Protein AF-A0A9E5V2V0-F1 (afdb_monomer)

Structure (mmCIF, N/CA/C/O backbone):
data_AF-A0A9E5V2V0-F1
#
_entry.id   AF-A0A9E5V2V0-F1
#
loop_
_atom_site.group_PDB
_atom_site.id
_atom_site.type_symbol
_atom_site.label_atom_id
_atom_site.label_alt_id
_ato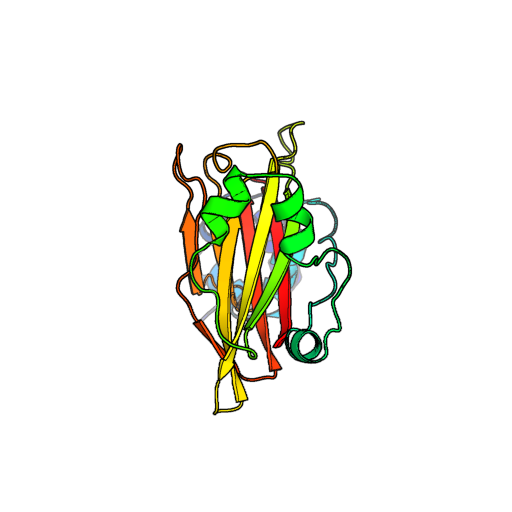m_site.label_comp_id
_atom_site.label_asym_id
_atom_site.label_entity_id
_atom_site.label_seq_id
_atom_site.pdbx_PDB_ins_code
_atom_site.Cartn_x
_atom_site.Cartn_y
_atom_site.Cartn_z
_atom_site.occupancy
_atom_site.B_iso_or_equiv
_atom_site.auth_seq_id
_atom_site.auth_comp_id
_atom_site.auth_asym_id
_atom_site.auth_atom_id
_atom_site.pdbx_PDB_model_num
ATOM 1 N N . MET A 1 1 ? -5.299 -10.949 -39.448 1.00 62.38 1 MET A N 1
ATOM 2 C CA . MET A 1 1 ? -4.416 -11.944 -38.808 1.00 62.38 1 MET A CA 1
ATOM 3 C C . MET A 1 1 ? -3.264 -11.196 -38.180 1.00 62.38 1 MET A C 1
ATOM 5 O O . MET A 1 1 ? -2.730 -10.310 -38.841 1.00 62.38 1 MET A O 1
ATOM 9 N N . LEU A 1 2 ? -2.953 -11.480 -36.917 1.00 73.00 2 LEU A N 1
ATOM 10 C CA . LEU A 1 2 ? -1.783 -10.901 -36.264 1.00 73.00 2 LEU A CA 1
ATOM 11 C C . LEU A 1 2 ? -0.513 -11.549 -36.839 1.00 73.00 2 LEU A C 1
ATOM 13 O O . LEU A 1 2 ? -0.547 -12.730 -37.202 1.00 73.00 2 LEU A O 1
ATOM 17 N N . PRO A 1 3 ? 0.578 -10.784 -37.006 1.00 79.38 3 PRO A N 1
ATOM 18 C CA . PRO A 1 3 ? 1.844 -11.345 -37.453 1.00 79.38 3 PRO A CA 1
ATOM 19 C C . PRO A 1 3 ? 2.355 -12.363 -36.424 1.00 79.38 3 PRO A C 1
ATOM 21 O O . PRO A 1 3 ? 2.183 -12.175 -35.225 1.00 79.38 3 PRO A O 1
ATOM 24 N N . GLN A 1 4 ? 2.989 -13.438 -36.895 1.00 83.00 4 GLN A N 1
ATOM 25 C CA . GLN A 1 4 ? 3.654 -14.445 -36.059 1.00 83.00 4 GLN A CA 1
ATOM 26 C C . GLN A 1 4 ? 5.167 -14.180 -36.099 1.00 83.00 4 GLN A C 1
ATOM 28 O O . GLN A 1 4 ? 5.841 -14.647 -37.022 1.00 83.00 4 GLN A O 1
ATOM 33 N N . PRO A 1 5 ? 5.712 -13.362 -35.182 1.00 82.12 5 PRO A N 1
ATOM 34 C CA . PRO A 1 5 ? 7.120 -12.994 -35.209 1.00 82.12 5 PRO A CA 1
ATOM 35 C C . PRO A 1 5 ? 8.006 -14.139 -34.705 1.00 82.12 5 PRO A C 1
ATOM 37 O O . PRO A 1 5 ? 7.657 -14.888 -33.793 1.00 82.12 5 PRO A O 1
ATOM 40 N N . SER A 1 6 ? 9.193 -14.247 -35.292 1.00 88.19 6 SER A N 1
ATOM 41 C CA . SER A 1 6 ? 10.276 -15.092 -34.784 1.00 88.19 6 SER A CA 1
ATOM 42 C C . SER A 1 6 ? 10.863 -14.520 -33.489 1.00 88.19 6 SER A C 1
ATOM 44 O O . SER A 1 6 ? 10.832 -13.310 -33.268 1.00 88.19 6 SER A O 1
ATOM 46 N N . MET A 1 7 ? 11.486 -15.364 -32.661 1.00 81.88 7 MET A N 1
ATOM 47 C CA . MET A 1 7 ? 12.150 -14.918 -31.424 1.00 81.88 7 MET A CA 1
ATOM 48 C C . MET A 1 7 ? 13.182 -13.801 -31.659 1.00 81.88 7 MET A C 1
ATOM 50 O O . MET A 1 7 ? 13.233 -12.851 -30.889 1.00 81.88 7 MET A O 1
ATOM 54 N N . ALA A 1 8 ? 13.921 -13.841 -32.772 1.00 85.12 8 ALA A N 1
ATOM 55 C CA . ALA A 1 8 ? 14.880 -12.796 -33.142 1.00 85.12 8 ALA A CA 1
ATOM 56 C C . ALA A 1 8 ? 14.222 -11.462 -33.562 1.00 85.12 8 ALA A C 1
ATOM 58 O O . ALA A 1 8 ? 14.866 -10.411 -33.572 1.00 85.12 8 ALA A O 1
ATOM 59 N N . GLN A 1 9 ? 12.953 -11.477 -33.983 1.00 83.81 9 GLN A N 1
ATOM 60 C CA . GLN A 1 9 ? 12.174 -10.249 -34.187 1.00 83.81 9 GLN A CA 1
ATOM 61 C C . GLN A 1 9 ? 11.683 -9.700 -32.852 1.00 83.81 9 GLN A C 1
ATOM 63 O O . GLN A 1 9 ? 11.796 -8.500 -32.625 1.00 83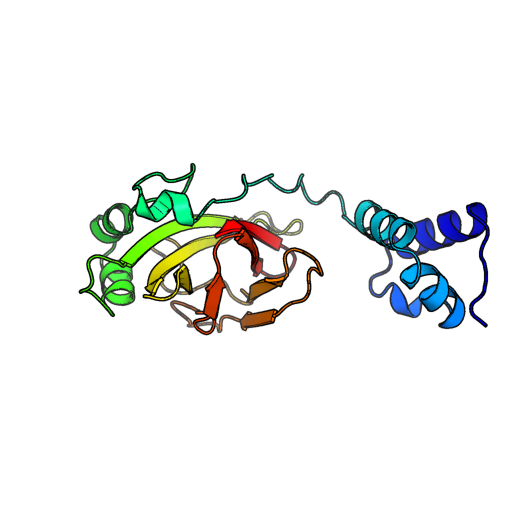.81 9 GLN A O 1
ATOM 68 N N . VAL A 1 10 ? 11.215 -10.576 -31.962 1.00 86.69 10 VAL A N 1
ATOM 69 C CA . VAL A 1 10 ? 10.758 -10.183 -30.626 1.00 86.69 10 VAL A CA 1
ATOM 70 C C . VAL A 1 10 ? 11.890 -9.568 -29.813 1.00 86.69 10 VAL A C 1
ATOM 72 O O . VAL A 1 10 ? 11.693 -8.506 -29.244 1.00 86.69 10 VAL A O 1
ATOM 75 N N . GLU A 1 11 ? 13.089 -10.150 -29.808 1.00 85.81 11 GLU A N 1
ATOM 76 C CA . GLU A 1 11 ? 14.239 -9.571 -29.093 1.00 85.81 11 GLU A CA 1
ATOM 77 C C . GLU A 1 11 ? 14.571 -8.154 -29.575 1.00 85.81 11 GLU A C 1
ATOM 79 O O . GLU A 1 11 ? 14.725 -7.253 -28.758 1.00 85.81 11 GLU A O 1
ATOM 84 N N . ARG A 1 12 ? 14.544 -7.917 -30.893 1.00 87.50 12 ARG A N 1
ATOM 85 C CA . ARG A 1 12 ? 14.734 -6.570 -31.457 1.00 87.50 12 ARG A CA 1
ATOM 86 C C . ARG A 1 12 ? 13.634 -5.591 -31.055 1.00 87.50 12 ARG A C 1
ATOM 88 O O . ARG A 1 12 ? 13.907 -4.405 -30.884 1.00 87.50 12 ARG A O 1
ATOM 95 N N . TRP A 1 13 ? 12.392 -6.059 -30.943 1.00 89.75 13 TRP A N 1
ATOM 96 C CA . TRP A 1 13 ? 11.302 -5.240 -30.422 1.00 89.75 13 TRP A CA 1
ATOM 97 C C . TRP A 1 13 ? 11.525 -4.908 -28.949 1.00 89.75 13 TRP A C 1
ATOM 99 O O . TRP A 1 13 ? 11.417 -3.745 -28.582 1.00 89.75 13 TRP A O 1
ATOM 109 N N . LEU A 1 14 ? 11.881 -5.895 -28.126 1.00 86.88 14 LEU A N 1
ATOM 110 C CA . LEU A 1 14 ? 12.139 -5.710 -26.700 1.00 86.88 14 LEU A CA 1
ATOM 111 C C . LEU A 1 14 ? 13.277 -4.711 -26.449 1.00 86.88 14 LEU A C 1
ATOM 113 O O . LEU A 1 14 ? 13.072 -3.786 -25.672 1.00 86.88 14 LEU A O 1
ATOM 117 N N . ASP A 1 15 ? 14.408 -4.831 -27.155 1.00 84.44 15 ASP A N 1
ATOM 118 C CA . ASP A 1 15 ? 15.545 -3.895 -27.050 1.00 84.44 15 ASP A CA 1
ATOM 119 C C . ASP A 1 15 ? 15.122 -2.453 -27.367 1.00 84.44 15 ASP A C 1
ATOM 121 O O . ASP A 1 15 ? 15.455 -1.503 -26.660 1.00 84.44 15 ASP A O 1
ATOM 125 N N . ARG A 1 16 ? 14.349 -2.271 -28.445 1.00 83.56 16 ARG A N 1
ATOM 126 C CA . ARG A 1 16 ? 13.877 -0.947 -28.865 1.00 83.56 16 ARG A CA 1
ATOM 127 C C . ARG A 1 16 ? 12.881 -0.354 -27.873 1.00 83.56 16 ARG A C 1
ATOM 129 O O . ARG A 1 16 ? 12.866 0.853 -27.643 1.00 83.56 16 ARG A O 1
ATOM 136 N N . LEU A 1 17 ? 12.022 -1.201 -27.322 1.00 85.19 17 LEU A N 1
ATOM 137 C CA . LEU A 1 17 ? 11.015 -0.799 -26.360 1.00 85.19 17 LEU A CA 1
ATOM 138 C C . LEU A 1 17 ? 11.596 -0.601 -24.964 1.00 85.19 17 LEU A C 1
ATOM 140 O O . LEU A 1 17 ? 10.903 -0.023 -24.146 1.00 85.19 17 LEU A O 1
ATOM 144 N N . GLU A 1 18 ? 12.813 -1.030 -24.659 1.00 78.94 18 GLU A N 1
ATOM 145 C CA . GLU A 1 18 ? 13.374 -0.978 -23.306 1.00 78.94 18 GLU A CA 1
ATOM 146 C C . GLU A 1 18 ? 13.427 0.447 -22.725 1.00 78.94 18 GLU A C 1
ATOM 148 O O . GLU A 1 18 ? 13.025 0.693 -21.592 1.00 78.94 18 GLU A O 1
ATOM 153 N N . THR A 1 19 ? 13.834 1.422 -23.537 1.00 72.75 19 THR A N 1
ATOM 154 C CA . THR A 1 19 ? 14.095 2.805 -23.092 1.00 72.75 19 THR A CA 1
ATOM 155 C C . THR A 1 19 ? 13.054 3.818 -23.575 1.00 72.75 19 THR A C 1
ATOM 157 O O . THR A 1 19 ? 13.119 5.001 -23.244 1.00 72.75 19 THR A O 1
ATOM 160 N N . ALA A 1 20 ? 12.068 3.377 -24.359 1.00 74.38 20 ALA A N 1
ATOM 161 C CA . ALA A 1 20 ? 11.104 4.273 -24.987 1.00 74.38 20 ALA A CA 1
ATOM 162 C C . ALA A 1 20 ? 10.104 4.854 -23.965 1.00 74.38 20 ALA A C 1
ATOM 164 O O . ALA A 1 20 ? 9.471 4.083 -23.248 1.00 74.38 20 ALA A O 1
ATOM 165 N N . PRO A 1 21 ? 9.841 6.169 -23.914 1.00 62.12 21 PRO A N 1
ATOM 166 C CA . PRO A 1 21 ? 8.880 6.741 -22.962 1.00 62.12 21 PRO A CA 1
ATOM 167 C C . PRO A 1 21 ? 7.435 6.271 -23.208 1.00 62.12 21 PRO A C 1
ATOM 169 O O . PRO A 1 21 ? 6.664 6.123 -22.265 1.00 62.12 21 PRO A O 1
ATOM 172 N N . LEU A 1 22 ? 7.070 5.979 -24.464 1.00 76.19 22 LEU A N 1
ATOM 173 C CA . LEU A 1 22 ? 5.747 5.479 -24.854 1.00 76.19 22 LEU A CA 1
ATOM 174 C C . LEU A 1 22 ? 5.881 4.231 -25.748 1.00 76.19 22 LEU A C 1
ATOM 176 O O . LEU A 1 22 ? 5.782 4.341 -26.972 1.00 76.19 22 LEU A O 1
ATOM 180 N N . PRO A 1 23 ? 6.073 3.027 -25.170 1.00 78.50 23 PRO A N 1
ATOM 181 C CA . PRO A 1 23 ? 6.378 1.810 -25.932 1.00 78.50 23 PRO A CA 1
ATOM 182 C C . PRO A 1 23 ? 5.323 1.456 -26.985 1.00 78.50 23 PRO A C 1
ATOM 184 O O . PRO A 1 23 ? 5.648 0.974 -28.067 1.00 78.50 23 PRO A O 1
ATOM 187 N N . ARG A 1 24 ? 4.051 1.772 -26.720 1.00 79.06 24 ARG A N 1
ATOM 188 C CA . ARG A 1 24 ? 2.963 1.533 -27.673 1.00 79.06 24 ARG A CA 1
ATOM 189 C C . ARG A 1 24 ? 3.182 2.227 -29.022 1.00 79.06 24 ARG A C 1
ATOM 191 O O . ARG A 1 24 ? 2.702 1.708 -30.028 1.00 79.06 24 ARG A O 1
ATOM 198 N N . LEU A 1 25 ? 3.841 3.385 -29.056 1.00 82.81 25 LEU A N 1
ATOM 199 C CA . LEU A 1 25 ? 4.015 4.185 -30.274 1.00 82.81 25 LEU A CA 1
ATOM 200 C C . LEU A 1 25 ? 5.262 3.801 -31.081 1.00 82.81 25 LEU A C 1
ATOM 202 O O . LEU A 1 25 ? 5.374 4.192 -32.240 1.00 82.81 25 LEU A O 1
ATOM 206 N N . GLU A 1 26 ? 6.159 3.000 -30.507 1.00 84.88 26 GLU A N 1
ATOM 207 C CA . GLU A 1 26 ? 7.396 2.564 -31.167 1.00 84.88 26 GLU A CA 1
ATOM 208 C C . GLU A 1 26 ? 7.194 1.423 -32.164 1.00 84.88 26 GLU A C 1
ATOM 210 O O . GLU A 1 26 ? 8.043 1.202 -33.032 1.00 84.88 26 GLU A O 1
ATOM 215 N N . LEU A 1 27 ? 6.073 0.704 -32.054 1.00 87.38 27 LEU A N 1
ATOM 216 C CA . LEU A 1 27 ? 5.735 -0.405 -32.936 1.00 87.38 27 LEU A CA 1
ATOM 217 C C . LEU A 1 27 ? 4.436 -0.147 -33.712 1.00 87.38 27 LEU A C 1
ATOM 219 O O . LEU A 1 27 ? 3.455 0.370 -33.156 1.00 87.38 27 LEU A O 1
ATOM 223 N N . PRO A 1 28 ? 4.373 -0.582 -34.986 1.00 90.19 28 PRO A N 1
ATOM 224 C CA . PRO A 1 28 ? 3.118 -0.708 -35.712 1.00 90.19 28 PRO A CA 1
ATOM 225 C C . PRO A 1 28 ? 2.086 -1.497 -34.902 1.00 90.19 28 PRO A C 1
ATOM 227 O O . PRO A 1 28 ? 2.411 -2.464 -34.215 1.00 90.19 28 PRO A O 1
ATOM 230 N N . PHE A 1 29 ? 0.811 -1.121 -35.014 1.00 83.50 29 PHE A N 1
ATOM 231 C CA . PHE A 1 29 ? -0.259 -1.708 -34.200 1.00 83.50 29 PHE A CA 1
ATOM 232 C C . PHE A 1 29 ? -0.332 -3.240 -34.270 1.00 83.50 29 PHE A C 1
ATOM 234 O O . PHE A 1 29 ? -0.557 -3.878 -33.247 1.00 83.50 29 PHE A O 1
ATOM 241 N N . GLY A 1 30 ? -0.112 -3.833 -35.447 1.00 87.12 30 GLY A N 1
ATOM 242 C CA . GLY A 1 30 ? -0.125 -5.289 -35.600 1.00 87.12 30 GLY A CA 1
ATOM 243 C C . GLY A 1 30 ? 1.014 -5.989 -34.855 1.00 87.12 30 GLY A C 1
ATOM 244 O O . GLY A 1 30 ? 0.807 -7.061 -34.297 1.00 87.12 30 GLY A O 1
ATOM 245 N N . GLU A 1 31 ? 2.192 -5.369 -34.801 1.00 87.38 31 GLU A N 1
ATOM 246 C CA . GLU A 1 31 ? 3.363 -5.895 -34.088 1.00 87.38 31 GLU A CA 1
ATOM 247 C C . GLU A 1 31 ? 3.190 -5.747 -32.577 1.00 87.38 31 GLU A C 1
ATOM 249 O O . GLU A 1 31 ? 3.431 -6.692 -31.830 1.00 87.38 31 GLU A O 1
ATOM 254 N N . TRP A 1 32 ? 2.659 -4.603 -32.135 1.00 85.56 32 TRP A N 1
ATOM 255 C CA . TRP A 1 32 ? 2.276 -4.403 -30.739 1.00 85.56 32 TRP A CA 1
ATOM 256 C C . TRP A 1 32 ? 1.216 -5.414 -30.283 1.00 85.56 32 TRP A C 1
ATOM 258 O O . TRP A 1 32 ? 1.326 -5.987 -29.204 1.00 85.56 32 TRP A O 1
ATOM 268 N N . GLY A 1 33 ? 0.202 -5.664 -31.116 1.00 84.81 33 GLY A N 1
ATOM 269 C CA . GLY A 1 33 ? -0.833 -6.659 -30.842 1.00 84.81 33 GLY A CA 1
ATOM 270 C C . GLY A 1 33 ? -0.260 -8.068 -30.688 1.00 84.81 33 GLY A C 1
ATOM 271 O O . GLY A 1 33 ? -0.573 -8.738 -29.711 1.00 84.81 33 GLY A O 1
ATOM 272 N N . ALA A 1 34 ? 0.633 -8.478 -31.593 1.00 87.25 34 ALA A N 1
ATOM 273 C CA . ALA A 1 34 ? 1.301 -9.779 -31.523 1.00 87.25 34 ALA A CA 1
ATOM 274 C C . ALA A 1 34 ? 2.216 -9.918 -30.294 1.00 87.25 34 ALA A C 1
ATOM 276 O O . ALA A 1 34 ? 2.315 -11.000 -29.719 1.00 87.25 34 ALA A O 1
ATOM 277 N N . LEU A 1 35 ? 2.867 -8.828 -29.874 1.00 85.44 35 LEU A N 1
ATOM 278 C CA . LEU A 1 35 ? 3.677 -8.801 -28.656 1.00 85.44 35 LEU A CA 1
ATOM 279 C C . LEU A 1 35 ? 2.810 -8.960 -27.396 1.00 85.44 35 LEU A C 1
ATOM 281 O O . LEU A 1 35 ? 3.156 -9.734 -26.509 1.00 85.44 35 LEU A O 1
ATOM 285 N N . MET A 1 36 ? 1.676 -8.254 -27.328 1.00 82.88 36 MET A N 1
ATOM 286 C CA . MET A 1 36 ? 0.788 -8.258 -26.158 1.00 82.88 36 MET A CA 1
ATOM 287 C C . MET A 1 36 ? -0.043 -9.535 -26.024 1.00 82.88 36 MET A C 1
ATOM 289 O O . MET A 1 36 ? -0.395 -9.907 -24.906 1.00 82.88 36 MET A O 1
ATOM 293 N N . GLU A 1 37 ? -0.350 -10.213 -27.128 1.00 83.06 37 GLU A N 1
ATOM 294 C CA . GLU A 1 37 ? -1.118 -11.466 -27.145 1.00 83.06 37 GLU A CA 1
ATOM 295 C C . GLU A 1 37 ? -0.397 -12.609 -26.409 1.00 83.06 37 GLU A C 1
ATOM 297 O O . GLU A 1 37 ? -1.039 -13.519 -25.886 1.00 83.06 37 GLU A O 1
ATOM 302 N N . ARG A 1 38 ? 0.936 -12.538 -26.309 1.00 80.81 38 ARG A N 1
ATOM 303 C CA . ARG A 1 38 ? 1.773 -13.544 -25.656 1.00 80.81 38 ARG A CA 1
ATOM 304 C C . ARG A 1 38 ? 2.283 -13.085 -24.296 1.00 80.81 38 ARG A C 1
ATOM 306 O O . ARG A 1 38 ? 3.067 -12.146 -24.186 1.00 80.81 38 ARG A O 1
ATOM 313 N N . GLU A 1 39 ? 1.858 -13.800 -23.258 1.00 72.38 39 GLU A N 1
ATOM 314 C CA . GLU A 1 39 ? 2.206 -13.499 -21.865 1.00 72.38 39 GLU A CA 1
ATOM 315 C C . GLU A 1 39 ? 3.721 -13.531 -21.625 1.00 72.38 39 GLU A C 1
ATOM 317 O O . GLU A 1 39 ? 4.272 -12.641 -20.987 1.00 72.38 39 GLU A O 1
ATOM 322 N N . ASP A 1 40 ? 4.430 -14.492 -22.218 1.00 79.69 40 ASP A N 1
ATOM 323 C CA . ASP A 1 40 ? 5.875 -14.647 -22.051 1.00 79.69 40 ASP A CA 1
ATOM 324 C C . ASP A 1 40 ? 6.683 -13.471 -22.619 1.00 79.69 40 ASP A C 1
ATOM 326 O O . ASP A 1 40 ? 7.735 -13.113 -22.089 1.00 79.69 40 ASP A O 1
ATOM 330 N N . TRP A 1 41 ? 6.197 -12.844 -23.688 1.00 85.25 41 TRP A N 1
ATOM 331 C CA . TRP A 1 41 ? 6.845 -11.678 -24.288 1.00 85.25 41 TRP A CA 1
ATOM 332 C C . TRP A 1 41 ? 6.522 -10.393 -23.543 1.00 85.25 41 TRP A C 1
ATOM 334 O O . TRP A 1 41 ? 7.395 -9.537 -23.394 1.00 85.25 41 TRP A O 1
ATOM 344 N N . ARG A 1 42 ? 5.295 -10.286 -23.031 1.00 84.25 42 ARG A N 1
ATOM 345 C CA . ARG A 1 42 ? 4.887 -9.180 -22.169 1.00 84.25 42 ARG A CA 1
ATOM 346 C C . ARG A 1 42 ? 5.722 -9.146 -20.892 1.00 84.25 42 ARG A C 1
ATOM 348 O O . ARG A 1 42 ? 6.276 -8.097 -20.584 1.00 84.25 42 ARG A O 1
ATOM 355 N N . GLN A 1 43 ? 5.890 -10.291 -20.227 1.00 73.12 43 GLN A N 1
ATOM 356 C CA . GLN A 1 43 ? 6.719 -10.408 -19.022 1.00 73.12 43 GLN A CA 1
ATOM 357 C C . GLN A 1 43 ? 8.178 -10.030 -19.297 1.00 73.12 43 GLN A C 1
ATOM 359 O O . GLN A 1 43 ? 8.736 -9.197 -18.597 1.00 73.12 43 GLN A O 1
ATOM 364 N N . ARG A 1 44 ? 8.770 -10.503 -20.402 1.00 81.31 44 ARG A N 1
ATOM 365 C CA . ARG A 1 44 ? 10.137 -10.099 -20.782 1.00 81.31 44 ARG A CA 1
ATOM 366 C C . ARG A 1 44 ? 10.288 -8.601 -21.039 1.00 81.31 44 ARG A C 1
ATOM 368 O O . ARG A 1 44 ? 11.353 -8.050 -20.773 1.00 81.31 44 ARG A O 1
ATOM 375 N N . LEU A 1 45 ? 9.271 -7.950 -21.608 1.00 82.06 45 LEU A N 1
ATOM 376 C CA . LEU A 1 45 ? 9.288 -6.501 -21.789 1.00 82.06 45 LEU A CA 1
ATOM 377 C C . LEU A 1 45 ? 9.213 -5.779 -20.445 1.00 82.06 45 LEU A C 1
ATOM 379 O O . LEU A 1 45 ? 9.933 -4.805 -20.260 1.00 82.06 45 LEU A O 1
ATOM 383 N N . ILE A 1 46 ? 8.362 -6.257 -19.535 1.00 76.12 46 ILE A N 1
ATOM 384 C CA . ILE A 1 46 ? 8.238 -5.738 -18.170 1.00 76.12 46 ILE A CA 1
ATOM 385 C C . ILE A 1 46 ? 9.581 -5.865 -17.441 1.00 76.12 46 ILE A C 1
ATOM 387 O O . ILE A 1 46 ? 10.088 -4.858 -16.958 1.00 76.12 46 ILE A O 1
ATOM 391 N N . ASP A 1 47 ? 10.206 -7.044 -17.468 1.00 75.94 47 ASP A N 1
ATOM 392 C CA . ASP A 1 47 ? 11.500 -7.311 -16.824 1.00 75.94 47 ASP A CA 1
ATOM 393 C C . ASP A 1 47 ? 12.621 -6.401 -17.345 1.00 75.94 47 ASP A C 1
ATOM 395 O O . ASP A 1 47 ? 13.443 -5.916 -16.576 1.00 75.94 47 ASP A O 1
ATOM 399 N N . ARG A 1 48 ? 12.663 -6.159 -18.661 1.00 79.19 48 ARG A N 1
ATOM 400 C CA . ARG A 1 48 ? 13.688 -5.316 -19.305 1.00 79.19 48 ARG A CA 1
ATOM 401 C C . ARG A 1 48 ? 13.456 -3.828 -19.092 1.00 79.19 48 ARG A C 1
ATOM 403 O O . ARG A 1 48 ? 14.401 -3.067 -18.937 1.00 79.19 48 ARG A O 1
ATOM 410 N N . ARG A 1 49 ? 12.192 -3.406 -19.137 1.00 73.81 49 ARG A N 1
ATOM 411 C CA . ARG A 1 49 ? 11.797 -2.009 -18.928 1.00 73.81 49 ARG A CA 1
ATOM 412 C C . ARG A 1 49 ? 11.761 -1.619 -17.470 1.00 73.81 49 ARG A C 1
ATOM 414 O O . ARG A 1 49 ? 11.674 -0.424 -17.194 1.00 73.81 49 ARG A O 1
ATOM 421 N N . HIS A 1 50 ? 11.794 -2.586 -16.559 1.00 62.62 50 HIS A N 1
ATOM 422 C CA . HIS A 1 50 ? 12.160 -2.305 -15.193 1.00 62.62 50 HIS A CA 1
ATOM 423 C C . HIS A 1 50 ? 13.539 -1.645 -15.274 1.00 62.62 50 HIS A C 1
ATOM 425 O O . HIS A 1 50 ? 14.506 -2.299 -15.669 1.00 62.62 50 HIS A O 1
ATOM 43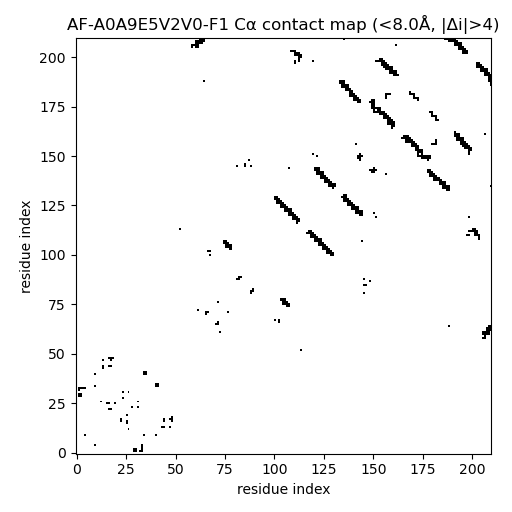1 N N . PRO A 1 51 ? 13.665 -0.342 -14.974 1.00 47.41 51 PRO A N 1
ATOM 432 C CA . PRO A 1 51 ? 14.982 0.250 -14.884 1.00 47.41 51 PRO A CA 1
ATOM 433 C C . PRO A 1 51 ? 15.746 -0.556 -13.826 1.00 47.41 51 PRO A C 1
ATOM 435 O O . PRO A 1 51 ? 15.157 -1.293 -13.027 1.00 47.41 51 PRO A O 1
ATOM 438 N N . MET A 1 52 ? 17.036 -0.305 -13.679 1.00 38.91 52 MET A N 1
ATOM 439 C CA . MET A 1 52 ? 17.671 -0.430 -12.366 1.00 38.91 52 MET A CA 1
ATOM 440 C C . MET A 1 52 ? 17.015 0.521 -11.328 1.00 38.91 52 MET A C 1
ATOM 442 O O . MET A 1 52 ? 17.703 1.218 -10.593 1.00 38.91 52 MET A O 1
ATOM 446 N N . ALA A 1 53 ? 15.683 0.592 -11.253 1.00 38.62 53 ALA A N 1
ATOM 447 C CA . ALA A 1 53 ? 14.990 0.699 -9.999 1.00 38.62 53 ALA A CA 1
ATOM 448 C C . ALA A 1 53 ? 15.532 -0.472 -9.186 1.00 38.62 53 ALA A C 1
ATOM 450 O O . ALA A 1 53 ? 15.366 -1.632 -9.568 1.00 38.62 53 ALA A O 1
ATOM 451 N N . SER A 1 54 ? 16.311 -0.117 -8.162 1.00 36.44 54 SER A N 1
ATOM 452 C CA . SER A 1 54 ? 16.413 -0.837 -6.897 1.00 36.44 54 SER A CA 1
ATOM 453 C C . SER A 1 54 ? 15.485 -2.036 -6.874 1.00 36.44 54 SER A C 1
ATOM 455 O O . SER A 1 54 ? 14.286 -1.831 -7.094 1.00 36.44 54 SER A O 1
ATOM 457 N N . GLU A 1 55 ? 16.052 -3.227 -6.627 1.00 29.53 55 GLU A N 1
ATOM 458 C CA . GLU A 1 55 ? 15.324 -4.446 -6.264 1.00 29.53 55 GLU A CA 1
ATOM 459 C C . GLU A 1 55 ? 13.935 -4.063 -5.761 1.00 29.53 55 GLU A C 1
ATOM 461 O O . GLU A 1 55 ? 13.883 -3.190 -4.879 1.00 29.53 55 GLU A O 1
ATOM 466 N N . PRO A 1 56 ? 12.823 -4.642 -6.268 1.00 38.81 56 PRO A N 1
ATOM 467 C CA . PRO A 1 56 ? 11.600 -4.532 -5.501 1.00 38.81 56 PRO A CA 1
ATOM 468 C C . PRO A 1 56 ? 12.041 -4.962 -4.115 1.00 38.81 56 PRO A C 1
ATOM 470 O O . PRO A 1 56 ? 12.531 -6.082 -3.951 1.00 38.81 56 PRO A O 1
ATOM 473 N N . ILE A 1 57 ? 12.029 -4.031 -3.157 1.00 38.31 57 ILE A N 1
ATOM 474 C CA . ILE A 1 57 ? 12.192 -4.390 -1.767 1.00 38.31 57 ILE A CA 1
ATOM 475 C C . ILE A 1 57 ? 11.075 -5.401 -1.657 1.00 38.31 57 ILE A C 1
ATOM 477 O O . ILE A 1 57 ? 9.909 -5.030 -1.817 1.00 38.31 57 ILE A O 1
ATOM 481 N N . SER A 1 58 ? 11.446 -6.683 -1.623 1.00 39.94 58 SER A N 1
ATOM 482 C CA . SER A 1 58 ? 10.511 -7.789 -1.608 1.00 39.94 58 SER A CA 1
ATOM 483 C C . SER A 1 58 ? 9.949 -7.713 -0.210 1.00 39.94 58 SER A C 1
ATOM 485 O O . SER A 1 58 ? 10.405 -8.373 0.720 1.00 39.94 58 SER A O 1
ATOM 487 N N . ASN A 1 59 ? 9.070 -6.732 -0.031 1.00 53.53 59 ASN A N 1
ATOM 488 C CA . ASN A 1 59 ? 8.308 -6.531 1.157 1.00 53.53 59 ASN A CA 1
ATOM 489 C C . ASN A 1 59 ? 7.506 -7.821 1.221 1.00 53.53 59 ASN A C 1
ATOM 491 O O . ASN A 1 59 ? 6.761 -8.112 0.275 1.00 53.53 59 ASN A O 1
ATOM 495 N N . PRO A 1 60 ? 7.743 -8.651 2.247 1.00 69.31 60 PRO A N 1
ATOM 496 C CA . PRO A 1 60 ? 7.061 -9.923 2.352 1.00 69.31 60 PRO A CA 1
ATOM 497 C C . PRO A 1 60 ? 5.562 -9.663 2.230 1.00 69.31 60 PRO A C 1
ATOM 499 O O . PRO A 1 60 ? 5.048 -8.689 2.790 1.00 69.31 60 PRO A O 1
ATOM 502 N N . VAL A 1 61 ? 4.877 -10.505 1.453 1.00 80.25 61 VAL A N 1
ATOM 503 C CA . VAL A 1 61 ? 3.425 -10.409 1.297 1.00 80.25 61 VAL A CA 1
ATOM 504 C C . VAL A 1 61 ? 2.809 -10.418 2.693 1.00 80.25 61 VAL A C 1
ATOM 506 O O . VAL A 1 61 ? 2.994 -11.364 3.457 1.00 80.25 61 VAL A O 1
ATOM 509 N N . THR A 1 62 ? 2.118 -9.336 3.038 1.00 84.12 62 THR A N 1
ATOM 510 C CA . THR A 1 62 ? 1.497 -9.167 4.352 1.00 84.12 62 THR A CA 1
ATOM 511 C C . THR A 1 62 ? 0.192 -9.962 4.374 1.00 84.12 62 THR A C 1
ATOM 513 O O . THR A 1 62 ? -0.663 -9.767 3.507 1.00 84.12 62 THR A O 1
ATOM 516 N N . THR A 1 63 ? 0.035 -10.857 5.348 1.00 88.19 63 THR A N 1
ATOM 517 C CA . THR A 1 63 ? -1.128 -11.744 5.484 1.00 88.19 63 THR A CA 1
ATOM 518 C C . THR A 1 63 ? -2.111 -11.167 6.497 1.00 88.19 63 THR A C 1
ATOM 520 O O . THR A 1 63 ? -1.944 -11.280 7.710 1.00 88.19 63 THR A O 1
ATOM 523 N N . LEU A 1 64 ? -3.176 -10.545 6.001 1.00 87.25 64 LEU A N 1
ATOM 524 C CA . LEU A 1 64 ? -4.103 -9.765 6.819 1.00 87.25 64 LEU A CA 1
ATOM 525 C C . LEU A 1 64 ? -4.989 -10.633 7.724 1.00 87.25 64 LEU A C 1
ATOM 527 O O . LEU A 1 64 ? -5.392 -10.182 8.795 1.00 87.25 64 LEU A O 1
ATOM 531 N N . SER A 1 65 ? -5.251 -11.892 7.376 1.00 83.88 65 SER A N 1
ATOM 532 C CA . SER A 1 65 ? -5.917 -12.844 8.279 1.00 83.88 65 SER A CA 1
ATOM 533 C C . SER A 1 65 ? -5.120 -13.129 9.556 1.00 83.88 65 SER A C 1
ATOM 535 O O . SER A 1 65 ? -5.724 -13.352 10.609 1.00 83.88 65 SER A O 1
ATOM 537 N N . LEU A 1 66 ? -3.782 -13.064 9.517 1.00 84.94 66 LEU A N 1
ATOM 538 C CA . LEU A 1 66 ? -2.941 -13.224 10.712 1.00 84.94 66 LEU A CA 1
ATOM 539 C C . LEU A 1 66 ? -3.088 -12.048 11.682 1.00 84.94 66 LEU A C 1
ATOM 541 O O . LEU A 1 66 ? -2.950 -12.223 12.896 1.00 84.94 66 LEU A O 1
ATOM 545 N N . TRP A 1 67 ? -3.465 -10.870 11.182 1.00 88.00 67 TRP A N 1
ATOM 546 C CA . TRP A 1 67 ? -3.652 -9.684 12.012 1.00 88.00 67 TRP A CA 1
ATOM 547 C C . TRP A 1 67 ? -4.808 -9.839 13.003 1.00 88.00 67 TRP A C 1
ATOM 549 O O . TRP A 1 67 ? -4.728 -9.304 14.109 1.00 88.00 67 TRP A O 1
ATOM 559 N N . LEU A 1 68 ? -5.846 -10.619 12.663 1.00 77.12 68 LEU A N 1
ATOM 560 C CA . LEU A 1 68 ? -6.917 -10.981 13.605 1.00 77.12 68 LEU A CA 1
ATOM 561 C C . LEU A 1 68 ? -6.413 -11.839 14.771 1.00 77.12 68 LEU A C 1
ATOM 563 O O . LEU A 1 68 ? -7.006 -11.843 15.846 1.00 77.12 68 LEU A O 1
ATOM 567 N N . GLN A 1 69 ? -5.310 -12.558 14.571 1.00 80.06 69 GLN A N 1
ATOM 568 C CA . GLN A 1 69 ? -4.682 -13.414 15.577 1.00 80.06 69 GLN A CA 1
ATOM 569 C C . GLN A 1 69 ? -3.577 -12.675 16.345 1.00 80.06 69 GLN A C 1
ATOM 571 O O . GLN A 1 69 ? -2.771 -13.303 17.026 1.00 80.06 69 GLN A O 1
ATOM 576 N N . ASN A 1 70 ? -3.525 -11.343 16.232 1.00 81.12 70 ASN A N 1
ATOM 577 C CA . ASN A 1 70 ? -2.475 -10.497 16.794 1.00 81.12 70 ASN A CA 1
ATOM 578 C C . ASN A 1 70 ? -1.052 -10.844 16.320 1.00 81.12 70 ASN A C 1
ATOM 580 O O . ASN A 1 70 ? -0.079 -10.573 17.025 1.00 81.12 70 ASN A O 1
ATOM 584 N N . GLN A 1 71 ? -0.926 -11.414 15.122 1.00 80.62 71 GLN A N 1
ATOM 585 C CA . GLN A 1 71 ? 0.353 -11.681 14.472 1.00 80.62 71 GLN A CA 1
ATOM 586 C C . GLN A 1 71 ? 0.569 -10.645 13.366 1.00 80.62 71 GLN A C 1
ATOM 588 O O . GLN A 1 71 ? -0.284 -10.486 12.496 1.00 80.62 71 GLN A O 1
ATOM 593 N N . PHE A 1 72 ? 1.687 -9.919 13.426 1.00 83.94 72 PHE A N 1
ATOM 594 C CA . PHE A 1 72 ? 1.979 -8.795 12.533 1.00 83.94 72 PHE A CA 1
ATOM 595 C C . PHE A 1 72 ? 3.380 -8.925 11.946 1.00 83.94 72 PHE A C 1
ATOM 597 O O . PHE A 1 72 ? 4.326 -9.294 12.645 1.00 83.94 72 PHE A O 1
ATOM 604 N N . GLU A 1 73 ? 3.512 -8.596 10.670 1.00 85.06 73 GLU A N 1
ATOM 605 C CA . GLU A 1 73 ? 4.771 -8.605 9.941 1.00 85.06 73 GLU A CA 1
ATOM 606 C C . GLU A 1 73 ? 5.654 -7.405 10.311 1.00 85.06 73 GLU A C 1
ATOM 608 O O . GLU A 1 73 ? 5.193 -6.360 10.782 1.00 85.06 73 GLU A O 1
ATOM 613 N N . THR A 1 74 ? 6.955 -7.543 10.055 1.00 78.50 74 THR A N 1
ATOM 614 C CA . THR A 1 74 ? 7.955 -6.508 10.328 1.00 78.50 74 THR A CA 1
ATOM 615 C C . THR A 1 74 ? 7.591 -5.173 9.671 1.00 78.50 74 THR A C 1
ATOM 617 O O . THR A 1 74 ? 7.270 -5.104 8.486 1.00 78.50 74 THR A O 1
ATOM 620 N N . GLY A 1 75 ? 7.687 -4.091 10.445 1.00 83.44 75 GLY A N 1
ATOM 621 C CA . GLY A 1 75 ? 7.405 -2.726 9.991 1.00 83.44 75 GLY A CA 1
ATOM 622 C C . GLY A 1 75 ? 5.975 -2.255 10.265 1.00 83.44 75 GLY A C 1
ATOM 623 O O . GLY A 1 75 ? 5.757 -1.046 10.325 1.00 83.44 75 GLY A O 1
ATOM 624 N N . TRP A 1 76 ? 5.029 -3.167 10.513 1.00 89.62 76 TRP A N 1
ATOM 625 C CA . TRP A 1 76 ? 3.683 -2.813 10.964 1.00 89.62 76 TRP A CA 1
ATOM 626 C C . TRP A 1 76 ? 3.650 -2.604 12.473 1.00 89.62 76 TRP A C 1
ATOM 628 O O . TRP A 1 76 ? 4.064 -3.459 13.254 1.00 89.62 76 TRP A O 1
ATOM 638 N N . GLN A 1 77 ? 3.127 -1.458 12.894 1.00 86.75 77 GLN A N 1
ATOM 639 C CA . GLN A 1 77 ? 3.037 -1.075 14.297 1.00 86.75 77 GLN A CA 1
ATOM 640 C C . GLN A 1 77 ? 1.597 -0.746 14.684 1.00 86.75 77 GLN A C 1
ATOM 642 O O . GLN A 1 77 ? 0.746 -0.436 13.844 1.00 86.75 77 GLN A O 1
ATOM 647 N N . ALA A 1 78 ? 1.320 -0.834 15.983 1.00 84.88 78 ALA A N 1
ATOM 648 C CA . ALA A 1 78 ? 0.076 -0.352 16.559 1.00 84.88 78 ALA A CA 1
ATOM 649 C C . ALA A 1 78 ? 0.037 1.181 16.470 1.00 84.88 78 ALA A C 1
ATOM 651 O O . ALA A 1 78 ? 1.052 1.844 16.651 1.00 84.88 78 ALA A O 1
ATOM 652 N N . ILE A 1 79 ? -1.122 1.764 16.181 1.00 78.56 79 ILE A N 1
ATOM 653 C CA . ILE A 1 79 ? -1.234 3.214 15.953 1.00 78.56 79 ILE A CA 1
ATOM 654 C C . ILE A 1 79 ? -0.899 4.003 17.224 1.00 78.56 79 ILE A C 1
ATOM 656 O O . ILE A 1 79 ? -0.369 5.114 17.173 1.00 78.56 79 ILE A O 1
ATOM 660 N N . GLU A 1 80 ? -1.175 3.401 18.372 1.00 75.38 80 GLU A N 1
ATOM 661 C CA . GLU A 1 80 ? -0.911 3.923 19.703 1.00 75.38 80 GLU A CA 1
ATOM 662 C C . GLU A 1 80 ? 0.579 4.246 19.912 1.00 75.38 80 GLU A C 1
ATOM 664 O O . GLU A 1 80 ? 0.891 5.189 20.646 1.00 75.38 80 GLU A O 1
ATOM 669 N N . SER A 1 81 ? 1.494 3.537 19.229 1.00 74.25 81 SER A N 1
ATOM 670 C CA . SER A 1 81 ? 2.932 3.833 19.294 1.00 74.25 81 SER A CA 1
ATOM 671 C C . SER A 1 81 ? 3.279 5.186 18.667 1.00 74.25 81 SER A C 1
ATOM 673 O O . SER A 1 81 ? 4.172 5.866 19.164 1.00 74.25 81 SER A O 1
ATOM 675 N N . LEU A 1 82 ? 2.546 5.614 17.631 1.00 71.69 82 LEU A N 1
ATOM 676 C CA . LEU A 1 82 ? 2.764 6.895 16.949 1.00 71.69 82 LEU A CA 1
ATOM 677 C C . LEU A 1 82 ? 1.948 8.039 17.564 1.00 71.69 82 LEU A C 1
ATOM 679 O O . LEU A 1 82 ? 2.451 9.154 17.698 1.00 71.69 82 LEU A O 1
ATOM 683 N N . ILE A 1 83 ? 0.708 7.774 17.992 1.00 68.56 83 ILE A N 1
ATOM 684 C CA . ILE A 1 83 ? -0.165 8.783 18.625 1.00 68.56 83 ILE A CA 1
ATOM 685 C C . ILE A 1 83 ? 0.470 9.349 19.899 1.00 68.56 83 ILE A C 1
ATOM 687 O O . ILE A 1 83 ? 0.382 10.551 20.149 1.00 68.56 83 ILE A O 1
ATOM 691 N N . SER A 1 84 ? 1.127 8.497 20.692 1.00 63.56 84 SER A N 1
ATOM 692 C CA . SER A 1 84 ? 1.729 8.893 21.972 1.00 63.56 84 SER A CA 1
ATOM 693 C C . SER A 1 84 ? 2.832 9.952 21.822 1.00 63.56 84 SER A C 1
ATOM 695 O O . SER A 1 84 ? 3.142 10.644 22.788 1.00 63.56 84 SER A O 1
ATOM 697 N N . GLY A 1 85 ? 3.399 10.110 20.619 1.00 64.44 85 GLY A N 1
ATOM 698 C CA . GLY A 1 85 ? 4.435 11.097 20.312 1.00 64.44 85 GLY A CA 1
ATOM 699 C C . GLY A 1 85 ? 3.972 12.292 19.472 1.00 64.44 85 GLY A C 1
ATOM 700 O O . GLY A 1 85 ? 4.798 13.146 19.159 1.00 64.44 85 GLY A O 1
ATOM 701 N N . SER A 1 86 ? 2.703 12.375 19.044 1.00 66.06 86 SER A N 1
ATOM 702 C CA . SER A 1 86 ? 2.261 13.390 18.067 1.00 66.06 86 SER A CA 1
ATOM 703 C C . SER A 1 86 ? 0.772 13.766 18.183 1.00 66.06 86 SER A C 1
ATOM 705 O O . SER A 1 86 ? -0.096 13.035 17.697 1.00 66.06 86 SER A O 1
ATOM 707 N N . PRO A 1 87 ? 0.449 14.945 18.755 1.00 68.00 87 PRO A N 1
ATOM 708 C CA . PRO A 1 87 ? -0.929 15.420 18.927 1.00 68.00 87 PRO A CA 1
ATOM 709 C C . PRO A 1 87 ? -1.708 15.622 17.615 1.00 68.00 87 PRO A C 1
ATOM 711 O O . PRO A 1 87 ? -2.920 15.404 17.582 1.00 68.00 87 PRO A O 1
ATOM 714 N N . GLU A 1 88 ? -1.031 16.012 16.532 1.00 68.38 88 GLU A N 1
ATOM 715 C CA . GLU A 1 88 ? -1.655 16.242 15.217 1.00 68.38 88 GLU A CA 1
ATOM 716 C C . GLU A 1 88 ? -2.154 14.933 14.580 1.00 68.38 88 GLU A C 1
ATOM 718 O O . GLU A 1 88 ? -3.281 14.853 14.074 1.00 68.38 88 GLU A O 1
ATOM 723 N N . LEU A 1 89 ? -1.366 13.858 14.706 1.00 68.50 89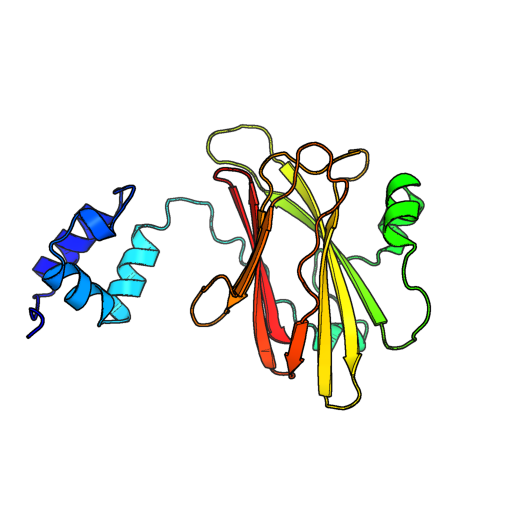 LEU A N 1
ATOM 724 C CA . LEU A 1 89 ? -1.772 12.511 14.300 1.00 68.50 89 LEU A CA 1
ATOM 725 C C . LEU A 1 89 ? -2.924 12.003 15.177 1.00 68.50 89 LEU A C 1
ATOM 727 O O . LEU A 1 89 ? -3.901 11.457 14.661 1.00 68.50 89 LEU A O 1
ATOM 731 N N . ALA A 1 90 ? -2.871 12.258 16.489 1.00 67.81 90 ALA A N 1
ATOM 732 C CA . ALA A 1 90 ? -3.932 11.902 17.436 1.00 67.81 90 ALA A CA 1
ATOM 733 C C . ALA A 1 90 ? -5.299 12.516 17.085 1.00 67.81 90 ALA A C 1
ATOM 735 O O . ALA A 1 90 ? -6.346 11.960 17.425 1.00 67.81 90 ALA A O 1
ATOM 736 N N . PHE A 1 91 ? -5.312 13.690 16.454 1.00 65.56 91 PHE A N 1
ATOM 737 C CA . PHE A 1 91 ? -6.535 14.321 15.964 1.00 65.56 91 PHE A CA 1
ATOM 738 C C . PHE A 1 91 ? -7.015 13.677 14.656 1.00 65.56 91 PHE A C 1
ATOM 740 O O . PHE A 1 91 ? -8.174 13.283 14.557 1.00 65.56 91 PHE A O 1
ATOM 747 N N . SER A 1 92 ? -6.110 13.464 13.699 1.00 65.25 92 SER A N 1
ATOM 748 C CA . SER A 1 92 ? -6.422 12.868 12.388 1.00 65.25 92 SER A CA 1
ATOM 749 C C . SER A 1 92 ? -6.940 11.425 12.465 1.00 65.25 92 SER A C 1
ATOM 751 O O . SER A 1 92 ? -7.637 10.960 11.561 1.00 65.25 92 SER A O 1
ATOM 753 N N . LEU A 1 93 ? -6.598 10.706 13.537 1.00 68.44 93 LEU A N 1
ATOM 754 C CA . LEU A 1 93 ? -6.911 9.290 13.764 1.00 68.44 93 LEU A CA 1
ATOM 755 C C . LEU A 1 93 ? -8.139 9.052 14.656 1.00 68.44 93 LEU A C 1
ATOM 757 O O . LEU A 1 93 ? -8.474 7.891 14.924 1.00 68.44 93 LEU A O 1
ATOM 761 N N . ARG A 1 94 ? -8.777 10.129 15.133 1.00 65.19 94 ARG A N 1
ATOM 762 C CA . ARG A 1 94 ? -9.806 10.101 16.184 1.00 65.19 94 ARG A CA 1
ATOM 763 C C . ARG A 1 94 ? -11.207 9.704 15.700 1.00 65.19 94 ARG A C 1
ATOM 765 O O . ARG A 1 94 ? -12.114 9.587 16.516 1.00 65.19 94 ARG A O 1
ATOM 772 N N . GLU A 1 95 ? -11.389 9.465 14.406 1.00 57.41 95 GLU A N 1
ATOM 773 C CA . GLU A 1 95 ? -12.674 9.059 13.838 1.00 57.41 95 GLU A CA 1
ATOM 774 C C . GLU A 1 95 ? -12.761 7.523 13.751 1.00 57.41 95 GLU A C 1
ATOM 776 O O . GLU A 1 95 ? -11.936 6.885 13.102 1.00 57.41 95 GLU A O 1
ATOM 781 N N . GLU A 1 96 ? -13.768 6.950 14.424 1.00 53.66 96 GLU A N 1
ATOM 782 C CA . GLU A 1 96 ? -14.133 5.519 14.503 1.00 53.66 96 GLU A CA 1
ATOM 783 C C . GLU A 1 96 ? -13.376 4.652 15.535 1.00 53.66 96 GLU A C 1
ATOM 785 O O . GLU A 1 96 ? -12.747 3.641 15.226 1.00 53.66 96 GLU A O 1
ATOM 790 N N . THR A 1 97 ? -13.516 4.984 16.821 1.00 47.94 97 THR A N 1
ATOM 791 C CA . THR A 1 97 ? -13.365 4.005 17.913 1.00 47.94 97 THR A CA 1
ATOM 792 C C . THR A 1 97 ? -14.726 3.421 18.271 1.00 47.94 97 THR A C 1
ATOM 794 O O . THR A 1 97 ? -15.556 4.175 18.772 1.00 47.94 97 THR A O 1
ATOM 797 N N . THR A 1 98 ? -14.943 2.120 18.026 1.00 50.25 98 THR A N 1
ATOM 798 C CA . THR A 1 98 ? -15.668 1.138 18.883 1.00 50.25 98 THR A CA 1
ATOM 799 C C . THR A 1 98 ? -16.165 -0.067 18.071 1.00 50.25 98 THR A C 1
ATOM 801 O O . THR A 1 98 ? -17.345 -0.201 17.767 1.00 50.25 98 THR A O 1
ATOM 804 N N . SER A 1 99 ? -15.274 -0.999 17.734 1.00 54.38 99 SER A N 1
ATOM 805 C CA . SER A 1 99 ? -15.685 -2.396 17.559 1.00 54.38 99 SER A CA 1
ATOM 806 C C . SER A 1 99 ? -14.487 -3.308 17.791 1.00 54.38 99 SER A C 1
ATOM 808 O O . SER A 1 99 ? -13.394 -3.026 17.303 1.00 54.38 99 SER A O 1
ATOM 810 N N . GLU A 1 100 ? -14.685 -4.384 18.549 1.00 54.88 100 GLU A N 1
ATOM 811 C CA . GLU A 1 100 ? -13.645 -5.368 18.892 1.00 54.88 100 GLU A CA 1
ATOM 812 C C . GLU A 1 100 ? -13.097 -6.105 17.655 1.00 54.88 100 GLU A C 1
ATOM 814 O O . GLU A 1 100 ? -12.001 -6.652 17.693 1.00 54.88 100 GLU A O 1
ATOM 819 N N . ALA A 1 101 ? -13.820 -6.059 16.531 1.00 65.00 101 ALA A N 1
ATOM 820 C CA . ALA A 1 101 ? -13.443 -6.678 15.260 1.00 65.00 101 ALA A CA 1
ATOM 821 C C . ALA A 1 101 ? -12.594 -5.775 14.339 1.00 65.00 101 ALA A C 1
ATOM 823 O O . ALA A 1 101 ? -12.454 -6.072 13.149 1.00 65.00 101 ALA A O 1
ATOM 824 N N . ILE A 1 102 ? -12.073 -4.650 14.847 1.00 82.75 102 ILE A N 1
ATOM 825 C CA . ILE A 1 102 ? -11.287 -3.694 14.058 1.00 82.75 102 ILE A CA 1
ATOM 826 C C . ILE A 1 102 ? -9.802 -3.832 14.388 1.00 82.75 102 ILE A C 1
ATOM 828 O O . ILE A 1 102 ? -9.375 -3.541 15.503 1.00 82.75 102 ILE A O 1
ATOM 832 N N . VAL A 1 103 ? -8.995 -4.178 13.384 1.00 88.06 103 VAL A N 1
ATOM 833 C CA . VAL A 1 103 ? -7.532 -4.132 13.483 1.00 88.06 103 VAL A CA 1
ATOM 834 C C . VAL A 1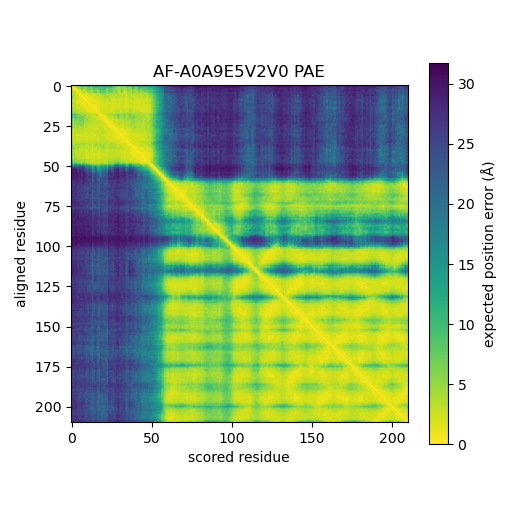 103 ? -7.017 -2.908 12.744 1.00 88.06 103 VAL A C 1
ATOM 836 O O . VAL A 1 103 ? -7.373 -2.670 11.592 1.00 88.06 103 VAL A O 1
ATOM 839 N N . ARG A 1 104 ? -6.166 -2.120 13.404 1.00 88.44 104 ARG A N 1
ATOM 840 C CA . ARG A 1 104 ? -5.567 -0.918 12.819 1.00 88.44 104 ARG A CA 1
ATOM 841 C C . ARG A 1 104 ? -4.051 -0.998 12.926 1.00 88.44 104 ARG A C 1
ATOM 843 O O . ARG A 1 104 ? -3.521 -1.151 14.029 1.00 88.44 104 ARG A O 1
ATOM 850 N N . ARG A 1 105 ? -3.350 -0.901 11.802 1.00 90.62 105 ARG A N 1
ATOM 851 C CA . ARG A 1 105 ? -1.885 -0.949 11.765 1.00 90.62 105 ARG A CA 1
ATOM 852 C C . ARG A 1 105 ? -1.336 0.120 10.849 1.00 90.62 105 ARG A C 1
ATOM 854 O O . ARG A 1 105 ? -1.962 0.497 9.862 1.00 90.62 105 ARG A O 1
ATOM 861 N N . ILE A 1 106 ? -0.167 0.611 11.218 1.00 91.38 106 ILE A N 1
ATOM 862 C CA . ILE A 1 106 ? 0.516 1.685 10.517 1.00 91.38 106 ILE A CA 1
ATOM 863 C C . ILE A 1 106 ? 1.938 1.250 10.193 1.00 91.38 106 ILE A C 1
ATOM 865 O O . ILE A 1 106 ? 2.595 0.609 11.014 1.00 91.38 106 ILE A O 1
ATOM 869 N N . LYS A 1 107 ? 2.392 1.571 8.987 1.00 92.00 107 LYS A N 1
ATOM 870 C CA . LYS A 1 107 ? 3.747 1.304 8.512 1.00 92.00 107 LYS A CA 1
ATOM 871 C C . LYS A 1 107 ? 4.326 2.595 7.962 1.00 92.00 107 LYS A C 1
ATOM 873 O O . LYS A 1 107 ? 3.666 3.299 7.202 1.00 92.00 107 LYS A O 1
ATOM 878 N N . GLN A 1 108 ? 5.552 2.911 8.352 1.00 90.81 108 GLN A N 1
ATOM 879 C CA . GLN A 1 108 ? 6.292 4.002 7.737 1.00 90.81 108 GLN A CA 1
ATOM 880 C C . GLN A 1 108 ? 6.841 3.521 6.393 1.00 90.81 108 GLN A C 1
ATOM 882 O O . GLN A 1 108 ? 7.504 2.485 6.331 1.00 90.81 108 GLN A O 1
ATOM 887 N N . VAL A 1 109 ? 6.542 4.259 5.330 1.00 90.06 109 VAL A N 1
ATOM 888 C CA . VAL A 1 109 ? 6.994 3.967 3.970 1.00 90.06 109 VAL A CA 1
ATOM 889 C C . VAL A 1 109 ? 7.841 5.137 3.502 1.00 90.06 109 VAL A C 1
ATOM 891 O O . VAL A 1 109 ? 7.380 6.277 3.476 1.00 90.06 109 VAL A O 1
ATOM 894 N N . THR A 1 110 ? 9.080 4.846 3.131 1.00 89.31 110 THR A N 1
ATOM 895 C CA . THR A 1 110 ? 9.994 5.823 2.548 1.00 89.31 110 THR A CA 1
ATOM 896 C C . THR A 1 110 ? 10.155 5.502 1.072 1.00 89.31 110 THR A C 1
ATOM 898 O O . THR A 1 110 ? 10.513 4.383 0.712 1.00 89.31 110 THR A O 1
ATOM 901 N N . VAL A 1 111 ? 9.873 6.484 0.222 1.00 84.69 111 VAL A N 1
ATOM 902 C CA . VAL A 1 111 ? 10.089 6.415 -1.223 1.00 84.69 111 VAL A CA 1
ATOM 903 C C . VAL A 1 111 ? 11.130 7.457 -1.600 1.00 84.69 111 VAL A C 1
ATOM 905 O O . VAL A 1 111 ? 11.069 8.604 -1.160 1.00 84.69 111 VAL A O 1
ATOM 908 N N . GLN A 1 112 ? 12.113 7.057 -2.396 1.00 77.44 112 GLN A N 1
ATOM 909 C CA . GLN A 1 112 ? 13.180 7.946 -2.834 1.00 77.44 112 GLN A CA 1
ATOM 910 C C . GLN A 1 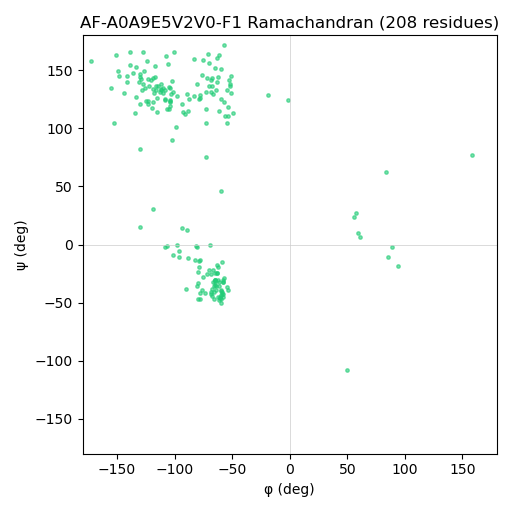112 ? 13.156 8.046 -4.361 1.00 77.44 112 GLN A C 1
ATOM 912 O O . GLN A 1 112 ? 13.333 7.024 -5.030 1.00 77.44 112 GLN A O 1
ATOM 917 N N . PRO A 1 113 ? 12.920 9.239 -4.930 1.00 69.75 113 PRO A N 1
ATOM 918 C CA . PRO A 1 113 ? 13.048 9.447 -6.367 1.00 69.75 113 PRO A CA 1
ATOM 919 C C . PRO A 1 113 ? 14.495 9.230 -6.808 1.00 69.75 113 PRO A C 1
ATOM 921 O O . PRO A 1 113 ? 15.424 9.668 -6.139 1.00 69.75 113 PRO A O 1
ATOM 924 N N . SER A 1 114 ? 14.710 8.590 -7.957 1.00 64.94 114 SER A N 1
ATOM 925 C CA . SER A 1 114 ? 16.070 8.353 -8.472 1.00 64.94 114 SER A CA 1
ATOM 926 C C . SER A 1 114 ? 16.799 9.642 -8.873 1.00 64.94 114 SER A C 1
ATOM 928 O O . SER A 1 114 ? 18.024 9.663 -8.939 1.00 64.94 114 SER A O 1
ATOM 930 N N . GLU A 1 115 ? 16.050 10.712 -9.145 1.00 61.47 115 GLU A N 1
ATOM 931 C CA . GLU A 1 115 ? 16.575 12.001 -9.612 1.00 61.47 115 GLU A CA 1
ATOM 932 C C . GLU A 1 115 ? 16.786 13.018 -8.478 1.00 61.47 115 GLU A C 1
ATOM 934 O O . GLU A 1 115 ? 17.335 14.095 -8.717 1.00 61.47 115 GLU A O 1
ATOM 939 N N . THR A 1 116 ? 16.382 12.696 -7.243 1.00 62.00 116 THR A N 1
ATOM 940 C CA . THR A 1 116 ? 16.518 13.586 -6.083 1.00 62.00 116 THR A CA 1
ATOM 941 C C . THR A 1 116 ? 17.234 12.884 -4.928 1.00 62.00 116 THR A C 1
ATOM 943 O O . THR A 1 116 ? 17.150 11.674 -4.730 1.00 62.00 116 THR A O 1
ATOM 946 N N . THR A 1 117 ? 17.966 13.656 -4.126 1.00 61.81 117 THR A N 1
ATOM 947 C CA . THR A 1 117 ? 18.625 13.130 -2.918 1.00 61.81 117 THR A CA 1
ATOM 948 C C . THR A 1 117 ? 17.662 13.052 -1.726 1.00 61.81 117 THR A C 1
ATOM 950 O O . THR A 1 117 ? 17.970 12.415 -0.722 1.00 61.81 117 THR A O 1
ATOM 953 N N . GLU A 1 118 ? 16.497 13.697 -1.816 1.00 71.19 118 GLU A N 1
ATOM 954 C CA . GLU A 1 118 ? 15.528 13.766 -0.724 1.00 71.19 118 GLU A CA 1
ATOM 955 C C . GLU A 1 118 ? 14.535 12.607 -0.805 1.00 71.19 118 GLU A C 1
ATOM 957 O O . GLU A 1 118 ? 13.710 12.521 -1.714 1.00 71.19 118 GLU A O 1
ATOM 962 N N . ALA A 1 119 ? 14.618 11.709 0.175 1.00 80.00 119 ALA A N 1
ATOM 963 C CA . ALA A 1 119 ? 13.638 10.655 0.358 1.00 80.00 119 ALA A CA 1
ATOM 964 C C . ALA A 1 119 ? 12.377 11.224 1.021 1.00 80.00 119 ALA A C 1
ATOM 966 O O . ALA A 1 119 ? 12.444 11.860 2.073 1.00 80.00 119 ALA A O 1
ATOM 967 N N . ALA A 1 120 ? 11.221 10.950 0.430 1.00 85.00 120 ALA A N 1
ATOM 968 C CA . ALA A 1 120 ? 9.934 11.299 1.001 1.00 85.00 120 ALA A CA 1
ATOM 969 C C . ALA A 1 120 ? 9.446 10.150 1.885 1.00 85.00 120 ALA A C 1
ATOM 971 O O . ALA A 1 120 ? 9.424 8.988 1.476 1.00 85.00 120 ALA A O 1
ATOM 972 N N . THR A 1 121 ? 9.047 10.469 3.111 1.00 90.25 121 THR A N 1
ATOM 973 C CA . THR A 1 121 ? 8.526 9.486 4.063 1.00 90.25 121 THR A CA 1
ATOM 974 C C . THR A 1 121 ? 7.067 9.782 4.347 1.00 90.25 121 THR A C 1
ATOM 976 O O . THR A 1 121 ? 6.688 10.929 4.544 1.00 90.25 121 THR A O 1
ATOM 979 N N . VAL A 1 122 ? 6.239 8.745 4.378 1.00 92.44 122 VAL A N 1
ATOM 980 C CA . VAL A 1 122 ? 4.823 8.842 4.734 1.00 92.44 122 VAL A CA 1
ATOM 981 C C . VAL A 1 122 ? 4.411 7.677 5.618 1.00 92.44 122 VAL A C 1
ATOM 983 O O . VAL A 1 122 ? 5.115 6.672 5.731 1.00 92.44 122 VAL A O 1
ATOM 986 N N . LEU A 1 123 ? 3.249 7.795 6.250 1.00 92.94 123 LEU A N 1
ATOM 987 C CA . LEU A 1 123 ? 2.684 6.741 7.079 1.00 92.94 123 LEU A CA 1
ATOM 988 C C . LEU A 1 123 ? 1.500 6.091 6.357 1.00 92.94 123 LEU A C 1
ATOM 990 O O . LEU A 1 123 ? 0.477 6.731 6.107 1.00 92.94 123 LEU A O 1
ATOM 994 N N . LEU A 1 124 ? 1.626 4.803 6.047 1.00 94.69 124 LEU A N 1
ATOM 995 C CA . LEU A 1 124 ? 0.568 3.978 5.478 1.00 94.69 124 LEU A CA 1
ATOM 996 C C . LEU A 1 124 ? -0.260 3.353 6.600 1.00 94.69 124 LEU A C 1
ATOM 998 O O . LEU A 1 124 ? 0.225 2.519 7.361 1.00 94.69 124 LEU A O 1
ATOM 1002 N N . LEU A 1 125 ? -1.527 3.738 6.680 1.00 92.88 125 LEU A N 1
ATOM 1003 C CA . LEU A 1 125 ? -2.496 3.243 7.644 1.00 92.88 125 LEU A CA 1
ATOM 1004 C C . LEU A 1 125 ? -3.457 2.255 6.978 1.00 92.88 125 LEU A C 1
ATOM 1006 O O . LEU A 1 125 ? -4.195 2.619 6.059 1.00 92.88 125 LEU A O 1
ATOM 1010 N N . LEU A 1 126 ? -3.511 1.038 7.515 1.00 93.19 126 LEU A N 1
ATOM 1011 C CA . LEU A 1 126 ? -4.525 0.038 7.195 1.00 93.19 126 LEU A CA 1
ATOM 1012 C C . LEU A 1 126 ? -5.485 -0.140 8.366 1.00 93.19 126 LEU A C 1
ATOM 1014 O O . LEU A 1 126 ? -5.079 -0.299 9.521 1.00 93.19 126 LEU A O 1
ATOM 1018 N N . ILE A 1 127 ? -6.774 -0.147 8.044 1.00 90.81 127 ILE A N 1
ATOM 1019 C CA . ILE A 1 127 ? -7.855 -0.474 8.969 1.00 90.81 127 ILE A CA 1
ATOM 1020 C C . ILE A 1 127 ? -8.636 -1.633 8.362 1.00 90.81 127 ILE A C 1
ATOM 1022 O O . ILE A 1 127 ? -9.171 -1.518 7.256 1.00 90.81 127 ILE A O 1
ATOM 1026 N N . LEU A 1 128 ? -8.699 -2.732 9.101 1.00 90.25 128 LEU A N 1
ATOM 1027 C CA . LEU A 1 128 ? -9.424 -3.940 8.743 1.00 90.25 128 LEU A CA 1
ATOM 1028 C C . LEU A 1 128 ? -10.603 -4.118 9.678 1.00 90.25 128 LEU A C 1
ATOM 1030 O O . LEU A 1 128 ? -10.480 -3.928 10.885 1.00 90.25 128 LEU A O 1
ATOM 1034 N N . THR A 1 129 ? -11.736 -4.517 9.121 1.00 88.81 129 THR A N 1
ATOM 1035 C CA . THR A 1 129 ? -12.912 -4.916 9.891 1.00 88.81 129 THR A CA 1
ATOM 1036 C C . THR A 1 129 ? -13.397 -6.253 9.365 1.00 88.81 129 THR A C 1
ATOM 1038 O O . THR A 1 129 ? -13.713 -6.352 8.177 1.00 88.81 129 THR A O 1
ATOM 1041 N N . ALA A 1 130 ? -13.448 -7.263 10.233 1.00 85.38 130 ALA A N 1
ATOM 1042 C CA . ALA A 1 130 ? -14.069 -8.537 9.891 1.00 85.38 130 ALA A CA 1
ATOM 1043 C C . ALA A 1 130 ? -15.588 -8.343 9.739 1.00 85.38 130 ALA A C 1
ATOM 1045 O O . ALA A 1 130 ? -16.228 -7.717 10.588 1.00 85.38 130 ALA A O 1
ATOM 1046 N N . GLU A 1 131 ? -16.160 -8.846 8.648 1.00 84.38 131 GLU A N 1
ATOM 1047 C CA . GLU A 1 131 ? -17.603 -8.865 8.404 1.00 84.38 131 GLU A CA 1
ATOM 1048 C C . GLU A 1 131 ? -18.151 -10.300 8.551 1.00 84.38 131 GLU A C 1
ATOM 1050 O O . GLU A 1 131 ? -17.403 -11.274 8.547 1.00 84.38 131 GLU A O 1
ATOM 1055 N N . ALA A 1 132 ? -19.470 -10.441 8.725 1.00 75.75 132 ALA A N 1
ATOM 1056 C CA . ALA A 1 132 ? -20.124 -11.709 9.083 1.00 75.75 132 ALA A CA 1
ATOM 1057 C C . ALA A 1 132 ? -20.109 -12.796 7.982 1.00 75.75 132 ALA A C 1
ATOM 1059 O O . ALA A 1 132 ? -20.657 -13.875 8.190 1.00 75.75 132 ALA A O 1
ATOM 1060 N N . ASP A 1 133 ? -19.535 -12.512 6.814 1.00 80.12 133 ASP A N 1
ATOM 1061 C CA . ASP A 1 133 ? -19.532 -13.365 5.622 1.00 80.12 133 ASP A CA 1
ATOM 1062 C C . ASP A 1 133 ? -18.121 -13.782 5.180 1.00 80.12 133 ASP A C 1
ATOM 1064 O O . ASP A 1 133 ? -17.863 -13.947 3.988 1.00 80.12 133 ASP A O 1
ATOM 1068 N N . ASP A 1 134 ? -17.203 -13.916 6.141 1.00 77.38 134 ASP A N 1
ATOM 1069 C CA . ASP A 1 134 ? -15.786 -14.245 5.919 1.00 77.38 134 ASP A CA 1
ATOM 1070 C C . ASP A 1 134 ? -15.072 -13.270 4.966 1.00 77.38 134 ASP A C 1
ATOM 1072 O O . ASP A 1 134 ? -14.056 -13.587 4.336 1.00 77.38 134 ASP A O 1
ATOM 1076 N N . ARG A 1 135 ? -15.598 -12.044 4.861 1.00 85.50 135 ARG A N 1
ATOM 1077 C CA . ARG A 1 135 ? -14.953 -10.942 4.158 1.00 85.50 135 ARG A CA 1
ATOM 1078 C C . ARG A 1 135 ? -14.376 -9.937 5.127 1.00 85.50 135 ARG A C 1
ATOM 1080 O O . ARG A 1 135 ? -14.834 -9.736 6.251 1.00 85.50 135 ARG A O 1
ATOM 1087 N N . PHE A 1 136 ? -13.386 -9.236 4.612 1.00 87.25 136 PHE A N 1
ATOM 1088 C CA . PHE A 1 136 ? -12.742 -8.131 5.276 1.00 87.25 136 PHE A CA 1
ATOM 1089 C C . PHE A 1 136 ? -13.120 -6.859 4.558 1.00 87.25 136 PHE A C 1
ATOM 1091 O O . PHE A 1 136 ? -12.993 -6.748 3.337 1.00 87.25 136 PHE A O 1
ATOM 1098 N N . ALA A 1 137 ? -13.560 -5.876 5.325 1.00 91.06 137 ALA A N 1
ATOM 1099 C CA . ALA A 1 137 ? -13.596 -4.520 4.840 1.00 91.06 137 ALA A CA 1
ATOM 1100 C C . ALA A 1 137 ? -12.256 -3.845 5.116 1.00 91.06 137 ALA A C 1
ATOM 1102 O O . ALA A 1 137 ? -11.813 -3.781 6.262 1.00 91.06 137 ALA A O 1
ATOM 1103 N N . VAL A 1 138 ? -11.652 -3.302 4.066 1.00 92.50 138 VAL A N 1
ATOM 1104 C CA . VAL A 1 138 ? -10.341 -2.662 4.115 1.00 92.50 138 VAL A CA 1
ATOM 1105 C C . VAL A 1 138 ? -10.506 -1.170 3.861 1.00 92.50 138 VAL A C 1
ATOM 1107 O O . VAL A 1 138 ? -11.172 -0.742 2.908 1.00 92.50 138 VAL A O 1
ATOM 1110 N N . ARG A 1 139 ? -9.892 -0.360 4.722 1.00 93.12 139 ARG A N 1
ATOM 1111 C CA . ARG A 1 139 ? -9.639 1.061 4.471 1.00 93.12 139 ARG A CA 1
ATOM 1112 C C . ARG A 1 139 ? -8.137 1.297 4.480 1.00 93.12 139 ARG A C 1
ATOM 1114 O O . ARG A 1 139 ? -7.438 0.846 5.385 1.00 93.12 139 ARG A O 1
ATOM 1121 N N . VAL A 1 140 ? -7.675 2.033 3.477 1.00 95.25 140 VAL A N 1
ATOM 1122 C CA . VAL A 1 140 ? -6.267 2.374 3.283 1.00 95.25 140 VAL A CA 1
ATOM 1123 C C . VAL A 1 140 ? -6.151 3.887 3.228 1.00 95.25 140 VAL A C 1
ATOM 1125 O O . VAL A 1 140 ? -6.815 4.531 2.409 1.00 95.25 140 VAL A O 1
ATOM 1128 N N . ARG A 1 141 ? -5.323 4.444 4.107 1.00 94.50 141 ARG A N 1
ATOM 1129 C CA . ARG A 1 141 ? -5.077 5.882 4.228 1.00 94.50 141 ARG A CA 1
ATOM 1130 C C . ARG A 1 141 ? -3.579 6.141 4.243 1.00 94.50 141 ARG A C 1
ATOM 1132 O O . ARG A 1 141 ? -2.825 5.348 4.797 1.00 94.50 141 ARG A O 1
ATOM 1139 N N . VAL A 1 142 ? -3.166 7.267 3.683 1.00 94.81 142 VAL A N 1
ATOM 1140 C CA . VAL A 1 142 ? -1.806 7.787 3.840 1.00 94.81 142 VAL A CA 1
ATOM 1141 C C . VAL A 1 142 ? -1.875 9.064 4.667 1.00 94.81 142 VAL A C 1
ATOM 1143 O O . VAL A 1 142 ? -2.742 9.915 4.442 1.00 94.81 142 VAL A O 1
ATOM 1146 N N . LEU A 1 143 ? -0.991 9.156 5.654 1.00 92.62 143 LEU A N 1
ATOM 1147 C CA . LEU A 1 143 ? -0.791 10.304 6.534 1.00 92.62 143 LEU A CA 1
ATOM 1148 C C . LEU A 1 143 ? 0.629 10.856 6.317 1.00 92.62 143 LEU A C 1
ATOM 1150 O O . LEU A 1 143 ? 1.512 10.093 5.907 1.00 92.62 143 LEU A O 1
ATOM 1154 N N . PRO A 1 144 ? 0.864 12.152 6.579 1.00 91.81 144 PRO A N 1
ATOM 1155 C CA . PRO A 1 144 ? 2.204 12.721 6.544 1.00 91.81 144 PRO A CA 1
ATOM 1156 C C . PRO A 1 144 ? 3.1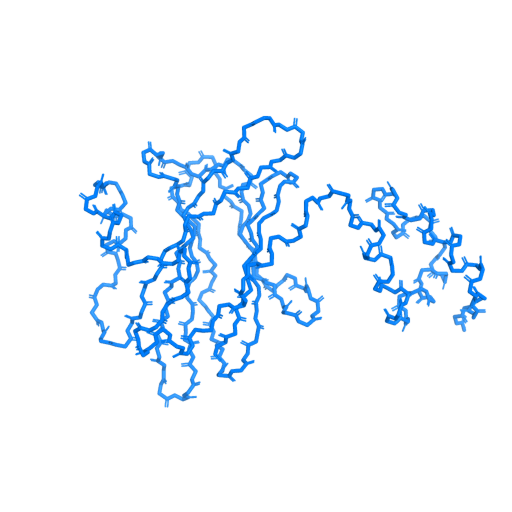14 12.055 7.574 1.00 91.81 144 PRO A C 1
ATOM 1158 O O . PRO A 1 144 ? 2.647 11.378 8.499 1.00 91.81 144 PRO A O 1
ATOM 1161 N N . ASN A 1 145 ? 4.422 12.235 7.402 1.00 90.12 145 ASN A N 1
ATOM 1162 C CA . ASN A 1 145 ? 5.382 11.769 8.387 1.00 90.12 145 ASN A CA 1
ATOM 1163 C C . ASN A 1 145 ? 5.196 12.488 9.732 1.00 90.12 145 ASN A C 1
ATOM 1165 O O . ASN A 1 145 ? 4.609 13.566 9.825 1.00 90.12 145 ASN A O 1
ATOM 1169 N N . VAL A 1 146 ? 5.728 11.892 10.796 1.00 83.94 146 VAL A N 1
ATOM 1170 C CA . VAL A 1 146 ? 5.714 12.499 12.128 1.00 83.94 146 VAL A CA 1
ATOM 1171 C C . VAL A 1 146 ? 6.402 13.868 12.095 1.00 83.94 146 VAL A C 1
ATOM 1173 O O . VAL A 1 146 ? 7.574 13.970 11.744 1.00 83.94 146 VAL A O 1
ATOM 1176 N N . GLY A 1 147 ? 5.673 14.911 12.502 1.00 83.12 147 GLY A N 1
ATOM 1177 C CA . GLY A 1 147 ? 6.162 16.294 12.522 1.00 83.12 147 GLY A CA 1
ATOM 1178 C C . GLY A 1 147 ? 5.945 17.073 11.221 1.00 83.12 147 GLY A C 1
ATOM 1179 O O . GLY A 1 147 ? 6.264 18.260 11.182 1.00 83.12 147 GLY A O 1
ATOM 1180 N N . GLU A 1 148 ? 5.379 16.447 10.186 1.00 86.62 148 GLU A N 1
ATOM 1181 C CA . GLU A 1 148 ? 5.008 17.113 8.937 1.00 86.62 148 GLU A CA 1
ATOM 1182 C C . GLU A 1 148 ? 3.495 17.401 8.899 1.00 86.62 148 GLU A C 1
ATOM 1184 O O . GLU A 1 148 ? 2.689 16.505 9.162 1.00 86.62 148 GLU A O 1
ATOM 1189 N N . PRO A 1 149 ? 3.073 18.632 8.552 1.00 84.94 149 PRO A N 1
ATOM 1190 C CA . PRO A 1 149 ? 1.658 19.012 8.590 1.00 84.94 149 PRO A CA 1
ATOM 1191 C C . PRO A 1 149 ? 0.856 18.517 7.376 1.00 84.94 149 PRO A C 1
ATOM 1193 O O . PRO A 1 149 ? -0.369 18.394 7.445 1.00 84.94 149 PRO A O 1
ATOM 1196 N N . PHE A 1 150 ? 1.528 18.258 6.251 1.00 91.00 150 PHE A N 1
ATOM 1197 C CA . PHE A 1 150 ? 0.903 17.943 4.968 1.00 91.00 150 PHE A CA 1
ATOM 1198 C C . PHE A 1 150 ? 1.647 16.824 4.258 1.00 91.00 150 PHE A C 1
ATOM 1200 O O . PHE A 1 150 ? 2.842 16.625 4.467 1.00 91.00 150 PHE A O 1
ATOM 1207 N N . LEU A 1 151 ? 0.926 16.103 3.403 1.00 92.38 151 LEU A N 1
ATOM 1208 C CA . LEU A 1 151 ? 1.514 15.099 2.532 1.00 92.38 151 LEU A CA 1
ATOM 1209 C C . LEU A 1 151 ? 2.467 15.740 1.512 1.00 92.38 151 LEU A C 1
ATOM 1211 O O . LEU A 1 151 ? 2.236 16.878 1.088 1.00 92.38 151 LEU A O 1
ATOM 1215 N N . PRO A 1 152 ? 3.480 14.989 1.046 1.00 90.38 152 PRO A N 1
ATOM 1216 C CA . PRO A 1 152 ? 4.280 15.395 -0.099 1.00 90.38 152 PRO A CA 1
ATOM 1217 C C . PRO A 1 152 ? 3.399 15.741 -1.305 1.00 90.38 152 PRO A C 1
ATOM 1219 O O . PRO A 1 152 ? 2.397 15.071 -1.584 1.00 90.38 152 PRO A O 1
ATOM 1222 N N . ALA A 1 153 ? 3.788 16.783 -2.040 1.00 86.56 153 ALA A N 1
ATOM 1223 C CA . ALA A 1 153 ? 3.103 17.162 -3.269 1.00 86.56 153 ALA A CA 1
ATOM 1224 C C . ALA A 1 153 ? 3.135 16.012 -4.289 1.00 86.56 153 ALA A C 1
ATOM 1226 O O . ALA A 1 153 ? 4.056 15.200 -4.301 1.00 86.56 153 ALA A O 1
ATOM 1227 N N . ASN A 1 154 ? 2.114 15.945 -5.146 1.00 86.31 154 ASN A N 1
ATOM 1228 C CA . ASN A 1 154 ? 1.958 14.934 -6.199 1.00 86.31 154 ASN A CA 1
ATOM 1229 C C . ASN A 1 154 ? 1.871 13.476 -5.725 1.00 86.31 154 ASN A C 1
ATOM 1231 O O . ASN A 1 154 ? 1.811 12.587 -6.577 1.00 86.31 154 ASN A O 1
ATOM 1235 N N . LEU A 1 155 ? 1.801 13.213 -4.416 1.00 92.44 155 LEU A N 1
ATOM 1236 C CA . LEU A 1 155 ? 1.660 11.857 -3.904 1.00 92.44 155 LEU A CA 1
ATOM 1237 C C . LEU A 1 155 ? 0.377 11.217 -4.434 1.00 92.44 155 LEU A C 1
ATOM 1239 O O . LEU A 1 155 ? -0.716 11.745 -4.243 1.00 92.44 155 LEU A O 1
ATOM 1243 N N . ASN A 1 156 ? 0.494 10.057 -5.065 1.00 94.94 156 ASN A N 1
ATOM 1244 C CA . ASN A 1 156 ? -0.625 9.263 -5.538 1.00 94.94 156 ASN A CA 1
ATOM 1245 C C . ASN A 1 156 ? -0.689 7.934 -4.783 1.00 94.94 156 ASN A C 1
ATOM 1247 O O . ASN A 1 156 ? 0.275 7.171 -4.752 1.00 94.94 156 ASN A O 1
ATOM 1251 N N . LEU A 1 157 ? -1.848 7.648 -4.198 1.00 96.75 157 LEU A N 1
ATOM 1252 C CA . LEU A 1 157 ? -2.163 6.387 -3.540 1.00 96.75 157 LEU A CA 1
ATOM 1253 C C . LEU A 1 157 ? -3.073 5.571 -4.453 1.00 96.75 157 LEU A C 1
ATOM 1255 O O . LEU A 1 157 ? -4.143 6.043 -4.836 1.00 96.75 157 LEU A O 1
ATOM 1259 N N . SER A 1 158 ? -2.672 4.345 -4.778 1.00 95.56 158 SER A N 1
ATOM 1260 C CA . SER A 1 158 ? -3.406 3.464 -5.692 1.00 95.56 158 SER A CA 1
ATOM 1261 C C . SER A 1 158 ? -3.626 2.068 -5.114 1.00 95.56 158 SER A C 1
ATOM 1263 O O . SER A 1 158 ? -2.758 1.521 -4.438 1.00 95.56 158 SER A O 1
ATOM 1265 N N . LEU A 1 159 ? -4.788 1.488 -5.413 1.00 96.06 159 LEU A N 1
ATOM 1266 C CA . LEU A 1 159 ? -5.086 0.067 -5.254 1.00 96.06 159 LEU A CA 1
ATOM 1267 C C . LEU A 1 159 ? -4.898 -0.618 -6.600 1.00 96.06 159 LEU A C 1
ATOM 1269 O O . LEU A 1 159 ? -5.509 -0.212 -7.588 1.00 96.06 159 LEU A O 1
ATOM 1273 N N . LEU A 1 160 ? -4.106 -1.678 -6.608 1.00 91.62 160 LEU A N 1
ATOM 1274 C CA . LEU A 1 160 ? -3.769 -2.462 -7.784 1.00 91.62 160 LEU A CA 1
ATOM 1275 C C . LEU A 1 160 ? -4.287 -3.894 -7.633 1.00 91.62 160 LEU A C 1
ATOM 1277 O O . LEU A 1 160 ? -4.225 -4.483 -6.547 1.00 91.62 160 LEU A O 1
ATOM 1281 N N . SER A 1 161 ? -4.731 -4.471 -8.746 1.00 86.56 161 SER A N 1
ATOM 1282 C CA . SER A 1 161 ? -4.933 -5.915 -8.863 1.00 86.56 161 SER A CA 1
ATOM 1283 C C . SER A 1 161 ? -3.593 -6.642 -8.724 1.00 86.56 161 SER A C 1
ATOM 1285 O O . SER A 1 161 ? -2.603 -6.264 -9.356 1.00 86.56 161 SER A O 1
ATOM 1287 N N . ALA A 1 162 ? -3.533 -7.695 -7.906 1.00 81.38 162 ALA A N 1
ATOM 1288 C CA . ALA A 1 162 ? -2.322 -8.508 -7.808 1.00 81.38 162 ALA A CA 1
ATOM 1289 C C . ALA A 1 162 ? -2.013 -9.222 -9.133 1.00 81.38 162 ALA A C 1
ATOM 1291 O O . ALA A 1 162 ? -0.858 -9.242 -9.542 1.00 81.38 162 ALA A O 1
ATOM 1292 N N . GLU A 1 163 ? -3.043 -9.718 -9.822 1.00 78.88 163 GLU A N 1
ATOM 1293 C CA . GLU A 1 163 ? -2.924 -10.545 -11.029 1.00 78.88 163 GLU A CA 1
ATOM 1294 C C . GLU A 1 163 ? -2.640 -9.730 -12.296 1.00 78.88 163 GLU A C 1
ATOM 1296 O O . GLU A 1 163 ? -1.773 -10.092 -13.084 1.00 78.88 163 GLU A O 1
ATOM 1301 N N . SER A 1 164 ? -3.386 -8.640 -12.509 1.00 76.12 164 SER A N 1
ATOM 1302 C CA . SER A 1 164 ? -3.341 -7.863 -13.759 1.00 76.12 164 SER A CA 1
ATOM 1303 C C . SER A 1 164 ? -2.527 -6.575 -13.666 1.00 76.12 164 SER A C 1
ATOM 1305 O O . SER A 1 164 ? -2.336 -5.909 -14.680 1.00 76.12 164 SER A O 1
ATOM 1307 N N . GLU A 1 165 ? -2.105 -6.193 -12.458 1.00 80.56 165 GLU A N 1
ATOM 1308 C CA . GLU A 1 165 ? -1.477 -4.897 -12.150 1.00 80.56 165 GLU A CA 1
ATOM 1309 C C . GLU A 1 165 ? -2.352 -3.675 -12.478 1.00 80.56 165 GLU A C 1
ATOM 1311 O O . GLU A 1 165 ? -1.896 -2.534 -12.445 1.00 80.56 165 GLU A O 1
ATOM 1316 N N . GLU A 1 166 ? -3.627 -3.891 -12.795 1.00 83.94 166 GLU A N 1
ATOM 1317 C CA . GLU A 1 166 ? -4.544 -2.814 -13.134 1.00 83.94 166 GLU A CA 1
ATOM 1318 C C . GLU A 1 166 ? -4.826 -1.942 -11.908 1.00 83.94 166 GLU A C 1
ATOM 1320 O O . GLU A 1 166 ? -5.091 -2.447 -10.812 1.00 83.9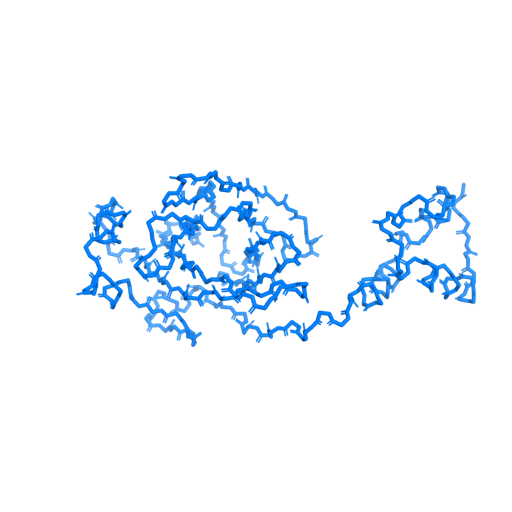4 166 GLU A O 1
ATOM 1325 N N . VAL A 1 167 ? -4.817 -0.622 -12.104 1.00 89.06 167 VAL A N 1
ATOM 1326 C CA . VAL A 1 167 ? -5.220 0.346 -11.082 1.00 89.06 167 VAL A CA 1
ATOM 1327 C C . VAL A 1 167 ? -6.737 0.289 -10.913 1.00 89.06 167 VAL A C 1
ATOM 1329 O O . VAL A 1 167 ? -7.494 0.822 -11.721 1.00 89.06 167 VAL A O 1
ATOM 1332 N N . LEU A 1 168 ? -7.183 -0.329 -9.823 1.00 89.25 168 LEU A N 1
ATOM 1333 C CA . LEU A 1 168 ? -8.596 -0.457 -9.470 1.00 89.25 168 LEU A CA 1
ATOM 1334 C C . LEU A 1 168 ? -9.139 0.825 -8.829 1.00 89.25 168 LEU A C 1
ATOM 1336 O O . LEU A 1 168 ? -10.315 1.159 -8.981 1.00 89.25 168 LEU A O 1
ATOM 1340 N N . GLN A 1 169 ? -8.298 1.536 -8.073 1.00 95.12 169 GLN A N 1
ATOM 1341 C CA . GLN A 1 169 ? -8.623 2.822 -7.452 1.00 95.12 169 GLN A CA 1
ATOM 1342 C C . GLN A 1 169 ? -7.368 3.686 -7.335 1.00 95.12 169 GLN A C 1
ATOM 1344 O O . GLN A 1 169 ? -6.283 3.158 -7.121 1.00 95.12 169 GLN A O 1
ATOM 1349 N N . SER A 1 170 ? -7.522 5.008 -7.405 1.00 95.50 170 SER A N 1
ATOM 1350 C CA . SER A 1 170 ? -6.422 5.963 -7.242 1.00 95.50 170 SER A CA 1
ATOM 1351 C C . SER A 1 170 ? -6.925 7.255 -6.605 1.00 95.50 170 SER A C 1
ATOM 1353 O O . SER A 1 170 ? -8.045 7.692 -6.885 1.00 95.50 170 SER A O 1
ATOM 1355 N N . VAL A 1 171 ? -6.097 7.882 -5.775 1.00 95.69 171 VAL A N 1
ATOM 1356 C CA . VAL A 1 171 ? -6.329 9.220 -5.225 1.00 95.69 171 VAL A CA 1
ATOM 1357 C C . VAL A 1 171 ? -5.004 9.967 -5.114 1.00 95.69 171 VAL A C 1
ATOM 1359 O O . VAL A 1 171 ? -4.036 9.444 -4.568 1.00 95.69 171 VAL A O 1
ATOM 1362 N N . GLN A 1 172 ? -4.975 11.199 -5.618 1.00 94.44 172 GLN A N 1
ATOM 1363 C CA . GLN A 1 172 ? -3.796 12.058 -5.580 1.00 94.44 172 GLN A CA 1
ATOM 1364 C C . GLN A 1 172 ? -3.949 13.136 -4.502 1.00 94.44 172 GLN A C 1
ATOM 1366 O O . GLN A 1 172 ? -5.006 13.765 -4.400 1.00 94.44 172 GLN A O 1
ATOM 1371 N N . ALA A 1 173 ? -2.892 13.342 -3.719 1.00 92.50 173 ALA A N 1
ATOM 1372 C CA . ALA A 1 173 ? -2.774 14.395 -2.726 1.00 92.50 173 ALA A CA 1
ATOM 1373 C C . ALA A 1 173 ? -2.699 15.777 -3.373 1.00 92.50 173 ALA A C 1
ATOM 1375 O O . ALA A 1 173 ? -2.069 15.988 -4.414 1.00 92.50 173 ALA A O 1
ATOM 1376 N N . ARG A 1 174 ? -3.320 16.739 -2.703 1.00 90.12 174 ARG A N 1
ATOM 1377 C CA . ARG A 1 174 ? -3.244 18.172 -2.985 1.00 90.12 174 ARG A CA 1
ATOM 1378 C C . ARG A 1 174 ? -2.272 18.834 -2.012 1.00 90.12 174 ARG A C 1
ATOM 1380 O O . ARG A 1 174 ? -1.951 18.286 -0.965 1.00 90.12 174 ARG A O 1
ATOM 1387 N N . SER A 1 175 ? -1.860 20.062 -2.320 1.00 82.62 175 SER A N 1
ATOM 1388 C CA . SER A 1 175 ? -0.797 20.799 -1.612 1.00 82.62 175 SER A CA 1
ATOM 1389 C C . SER A 1 175 ? -1.016 21.031 -0.107 1.00 82.62 175 SER A C 1
ATOM 1391 O O . SER A 1 175 ? -0.082 21.435 0.574 1.00 82.62 175 SER A O 1
ATOM 1393 N N . GLN A 1 176 ? -2.235 20.840 0.406 1.00 87.81 176 GLN A N 1
ATOM 1394 C CA . GLN A 1 176 ? -2.589 21.019 1.821 1.00 87.81 176 GLN A CA 1
ATOM 1395 C C . GLN A 1 176 ? -3.346 19.811 2.389 1.00 87.81 176 GLN A C 1
ATOM 1397 O O . GLN A 1 176 ? -3.973 19.907 3.445 1.00 87.81 176 GLN A O 1
ATOM 1402 N N . ASP A 1 177 ? -3.318 18.672 1.693 1.00 91.50 177 ASP A N 1
ATOM 1403 C CA . ASP A 1 177 ? -3.935 17.463 2.219 1.00 91.50 177 ASP A CA 1
ATOM 1404 C C . ASP A 1 177 ? -3.071 16.931 3.368 1.00 91.50 177 ASP A C 1
ATOM 1406 O O . ASP A 1 177 ? -1.927 16.519 3.187 1.00 91.50 177 ASP A O 1
ATOM 1410 N N . ASN A 1 178 ? -3.638 16.916 4.572 1.00 90.81 178 ASN A N 1
ATOM 1411 C CA . ASN A 1 178 ? -3.049 16.269 5.747 1.00 90.81 178 ASN A CA 1
ATOM 1412 C C . ASN A 1 178 ? -3.320 14.753 5.777 1.00 90.81 178 ASN A C 1
ATOM 1414 O O . ASN A 1 178 ? -2.921 14.061 6.711 1.00 90.81 178 ASN A O 1
ATOM 1418 N N . SER A 1 179 ? -4.048 14.237 4.783 1.00 92.25 179 SER A N 1
ATOM 1419 C CA . SER A 1 179 ? -4.231 12.815 4.523 1.00 92.25 179 SER A CA 1
ATOM 1420 C C . SER A 1 179 ? -4.966 12.580 3.205 1.00 92.25 179 SER A C 1
ATOM 1422 O O . SER A 1 179 ? -5.760 13.418 2.783 1.00 92.25 179 SER A O 1
ATOM 1424 N N . ILE A 1 180 ? -4.802 11.392 2.628 1.00 94.38 180 ILE A N 1
ATOM 1425 C CA . ILE A 1 180 ? -5.641 10.894 1.529 1.00 94.38 180 ILE A CA 1
ATOM 1426 C C . ILE A 1 180 ? -6.076 9.459 1.805 1.00 94.38 180 ILE A C 1
ATOM 1428 O O . ILE A 1 180 ? -5.383 8.716 2.502 1.00 94.38 180 ILE A O 1
ATOM 1432 N N . GLN A 1 181 ? -7.222 9.053 1.261 1.00 95.56 181 GLN A N 1
ATOM 1433 C CA . GLN A 1 181 ? -7.799 7.733 1.503 1.00 95.56 181 GLN A CA 1
ATOM 1434 C C . GLN A 1 181 ? -8.426 7.159 0.235 1.00 95.56 181 GLN A C 1
ATOM 1436 O O . GLN A 1 181 ? -9.133 7.857 -0.494 1.00 95.56 181 GLN A O 1
ATOM 1441 N N . LEU A 1 182 ? -8.228 5.860 0.021 1.00 96.00 182 LEU A N 1
ATOM 1442 C CA . LEU A 1 182 ? -8.983 5.110 -0.976 1.00 96.00 182 LEU A CA 1
ATOM 1443 C C . LEU A 1 182 ? -10.443 4.919 -0.541 1.00 96.00 182 LEU A C 1
ATOM 1445 O O . LEU A 1 182 ? -10.810 5.070 0.632 1.00 96.00 182 LEU A O 1
ATOM 1449 N N . ARG A 1 183 ? -11.307 4.556 -1.493 1.00 95.06 183 ARG A N 1
ATOM 1450 C CA . ARG A 1 183 ? -12.675 4.165 -1.143 1.00 95.06 183 ARG A CA 1
ATOM 1451 C C . ARG A 1 183 ? -12.614 2.823 -0.423 1.00 95.06 183 ARG A C 1
ATOM 1453 O O . ARG A 1 183 ? -11.914 1.915 -0.858 1.00 95.06 183 ARG A O 1
ATOM 1460 N N . ARG A 1 184 ? -13.375 2.688 0.666 1.00 93.50 184 ARG A N 1
ATOM 1461 C CA . ARG A 1 184 ? -13.518 1.416 1.390 1.00 93.50 184 ARG A CA 1
ATOM 1462 C C . ARG A 1 184 ? -13.887 0.307 0.403 1.00 93.50 184 ARG A C 1
ATOM 1464 O O . ARG A 1 184 ? -14.837 0.467 -0.364 1.00 93.50 184 ARG A O 1
ATOM 1471 N N . PHE A 1 185 ? -13.174 -0.809 0.458 1.00 92.56 185 PHE A N 1
ATOM 1472 C CA . PHE A 1 185 ? -13.456 -1.988 -0.357 1.00 92.56 185 PHE A CA 1
ATOM 1473 C C . PHE A 1 185 ? -13.583 -3.233 0.518 1.00 92.56 185 PHE A C 1
ATOM 1475 O O . PHE A 1 185 ? -13.254 -3.210 1.705 1.00 92.56 185 PHE A O 1
ATOM 1482 N N . ARG A 1 186 ? -14.134 -4.300 -0.063 1.00 91.44 186 ARG A N 1
ATOM 1483 C CA . ARG A 1 186 ? -14.302 -5.599 0.586 1.00 91.44 186 ARG A CA 1
ATOM 1484 C C . ARG A 1 186 ? -13.570 -6.662 -0.206 1.00 91.44 186 ARG A C 1
ATOM 1486 O O . ARG A 1 186 ? -13.630 -6.645 -1.433 1.00 91.44 186 ARG A O 1
ATOM 1493 N N . CYS A 1 187 ? -12.960 -7.598 0.494 1.00 89.06 187 CYS A N 1
ATOM 1494 C CA . CYS A 1 187 ? -12.253 -8.725 -0.094 1.00 89.06 187 CYS A CA 1
ATOM 1495 C C . CYS A 1 187 ? -12.506 -9.988 0.730 1.00 89.06 187 CYS A C 1
ATOM 1497 O O . CYS A 1 187 ? -12.673 -9.926 1.947 1.00 89.06 187 CYS A O 1
ATOM 1499 N N . ALA A 1 188 ? -12.582 -11.127 0.046 1.00 87.56 188 ALA A N 1
ATOM 1500 C CA . ALA A 1 188 ? -12.679 -12.433 0.686 1.00 87.56 188 ALA A CA 1
ATOM 1501 C C . ALA A 1 188 ? -11.285 -12.929 1.090 1.00 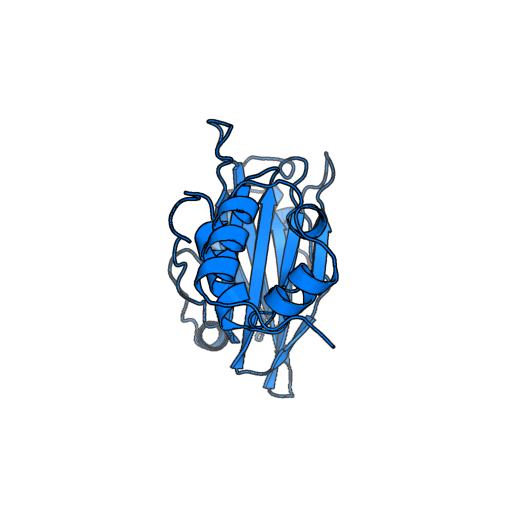87.56 188 ALA A C 1
ATOM 1503 O O . ALA A 1 188 ? -10.284 -12.492 0.513 1.00 87.56 188 ALA A O 1
ATOM 1504 N N . ILE A 1 189 ? -11.226 -13.873 2.028 1.00 84.44 189 ILE A N 1
ATOM 1505 C CA . ILE A 1 189 ? -9.991 -14.601 2.356 1.00 84.44 189 ILE A CA 1
ATOM 1506 C C . ILE A 1 189 ? -9.369 -15.191 1.079 1.00 84.44 189 ILE A C 1
ATOM 1508 O O . ILE A 1 189 ? -10.072 -15.691 0.200 1.00 84.44 189 ILE A O 1
ATOM 1512 N N . GLY A 1 190 ? -8.049 -15.094 0.963 1.00 83.69 190 GLY A N 1
ATOM 1513 C CA . GLY A 1 190 ? -7.256 -15.493 -0.197 1.00 83.69 190 GLY A CA 1
ATOM 1514 C C . GLY A 1 190 ? -7.150 -14.428 -1.289 1.00 83.69 190 GLY A C 1
ATOM 1515 O O . GLY A 1 190 ? -6.325 -14.576 -2.189 1.00 83.69 190 GLY A O 1
ATOM 1516 N N . THR A 1 191 ? -7.931 -13.341 -1.225 1.00 88.12 191 THR A N 1
ATOM 1517 C CA . THR A 1 191 ? -7.826 -12.252 -2.209 1.00 88.12 191 THR A CA 1
ATOM 1518 C C . THR A 1 191 ? -6.482 -11.551 -2.062 1.00 88.12 191 THR A C 1
ATOM 1520 O O . THR A 1 191 ? -6.124 -11.113 -0.967 1.00 88.12 191 THR A O 1
ATOM 1523 N N . GLN A 1 192 ? -5.770 -11.389 -3.174 1.00 90.94 192 GLN A N 1
ATOM 1524 C CA . GLN A 1 192 ? -4.521 -10.641 -3.226 1.00 90.94 192 GLN A CA 1
ATOM 1525 C C . GLN A 1 192 ? -4.737 -9.258 -3.836 1.00 90.94 192 GLN A C 1
ATOM 1527 O O . GLN A 1 192 ? -5.473 -9.095 -4.810 1.00 90.94 192 GLN A O 1
ATOM 1532 N N . PHE A 1 193 ? -4.073 -8.254 -3.278 1.00 92.50 193 PHE A N 1
ATOM 1533 C CA . PHE A 1 193 ? -4.060 -6.903 -3.828 1.00 92.50 193 PHE A CA 1
ATOM 1534 C C . PHE A 1 193 ? -2.757 -6.192 -3.478 1.00 92.50 193 PHE A C 1
ATOM 1536 O O . PHE A 1 193 ? -2.020 -6.602 -2.579 1.00 92.50 193 PHE A O 1
ATOM 1543 N N . ARG A 1 194 ? -2.473 -5.104 -4.190 1.00 93.75 194 ARG A N 1
ATOM 1544 C CA . ARG A 1 194 ? -1.297 -4.270 -3.943 1.00 93.75 194 ARG A CA 1
ATOM 1545 C C . ARG A 1 194 ? -1.708 -2.836 -3.666 1.00 93.75 194 ARG A C 1
ATOM 1547 O O . ARG A 1 194 ? -2.642 -2.323 -4.281 1.00 93.75 194 ARG A O 1
ATOM 1554 N N . ILE A 1 195 ? -1.005 -2.190 -2.746 1.00 96.06 195 ILE A N 1
ATOM 1555 C CA . ILE A 1 195 ? -1.114 -0.752 -2.512 1.00 96.06 195 ILE A CA 1
ATOM 1556 C C . ILE A 1 195 ? 0.158 -0.102 -3.015 1.00 96.06 195 ILE A C 1
ATOM 1558 O O . ILE A 1 195 ? 1.253 -0.466 -2.594 1.00 96.06 195 ILE A O 1
ATOM 1562 N N . GLN A 1 196 ? -0.003 0.870 -3.901 1.00 94.56 196 GLN A N 1
ATOM 1563 C CA . GLN A 1 196 ? 1.091 1.661 -4.431 1.00 94.56 196 GLN A CA 1
ATOM 1564 C C . GLN A 1 196 ? 1.022 3.084 -3.893 1.00 94.56 196 GLN A C 1
ATOM 1566 O O . GLN A 1 196 ? -0.032 3.722 -3.915 1.00 94.56 196 GLN A O 1
ATOM 1571 N N . ILE A 1 197 ? 2.174 3.581 -3.462 1.00 93.19 197 ILE A N 1
ATOM 1572 C CA . ILE A 1 197 ? 2.425 4.973 -3.114 1.00 93.19 197 ILE A CA 1
ATOM 1573 C C . ILE A 1 197 ? 3.444 5.486 -4.125 1.00 93.19 197 ILE A C 1
ATOM 1575 O O . ILE A 1 197 ? 4.575 5.011 -4.155 1.00 93.19 197 ILE A O 1
ATOM 1579 N N . ALA A 1 198 ? 3.040 6.429 -4.967 1.00 90.81 198 ALA A N 1
ATOM 1580 C CA . ALA A 1 198 ? 3.915 7.038 -5.960 1.00 90.81 198 ALA A CA 1
ATOM 1581 C C . ALA A 1 198 ? 4.090 8.530 -5.674 1.00 90.81 198 ALA A C 1
ATOM 1583 O O . ALA A 1 198 ? 3.112 9.210 -5.373 1.00 90.81 198 ALA A O 1
ATOM 1584 N N . ILE A 1 199 ? 5.316 9.035 -5.775 1.00 86.88 199 ILE A N 1
ATOM 1585 C CA . ILE A 1 199 ? 5.641 10.461 -5.654 1.00 86.88 199 ILE A CA 1
ATOM 1586 C C . ILE A 1 199 ? 6.597 10.791 -6.793 1.00 86.88 199 ILE A C 1
ATOM 1588 O O . ILE A 1 199 ? 7.713 10.278 -6.829 1.00 86.88 199 ILE A O 1
ATOM 1592 N N . ASP A 1 200 ? 6.140 11.611 -7.737 1.00 82.12 200 ASP A N 1
ATOM 1593 C CA . ASP A 1 200 ? 6.840 11.892 -8.992 1.00 82.12 200 ASP A CA 1
ATOM 1594 C C . ASP A 1 200 ? 7.281 10.593 -9.707 1.00 82.12 200 ASP A C 1
ATOM 1596 O O . ASP A 1 200 ? 6.432 9.869 -10.230 1.00 82.12 200 ASP A O 1
ATOM 1600 N N . THR A 1 201 ? 8.581 10.275 -9.723 1.00 78.69 201 THR A N 1
ATOM 1601 C CA . THR A 1 201 ? 9.139 9.042 -10.315 1.00 78.69 201 THR A CA 1
ATOM 1602 C C . THR A 1 201 ? 9.367 7.916 -9.301 1.00 78.69 201 THR A C 1
ATOM 1604 O O . THR A 1 201 ? 9.628 6.781 -9.698 1.00 78.69 201 THR A O 1
ATOM 1607 N N . ALA A 1 202 ? 9.263 8.199 -8.001 1.00 81.75 202 ALA A N 1
ATOM 1608 C CA . ALA A 1 202 ? 9.449 7.219 -6.938 1.00 81.75 202 ALA A CA 1
ATOM 1609 C C . ALA A 1 202 ? 8.187 6.384 -6.732 1.00 81.75 202 ALA A C 1
ATOM 1611 O O . ALA A 1 202 ? 7.081 6.925 -6.677 1.00 81.75 202 ALA A O 1
ATOM 1612 N N . ILE A 1 203 ? 8.351 5.075 -6.545 1.00 85.12 203 ILE A N 1
ATOM 1613 C CA . ILE A 1 203 ? 7.240 4.152 -6.316 1.00 85.12 203 ILE A CA 1
ATOM 1614 C C . ILE A 1 203 ? 7.585 3.227 -5.148 1.00 85.12 203 ILE A C 1
ATOM 1616 O O . ILE A 1 203 ? 8.616 2.562 -5.154 1.00 85.12 203 ILE A O 1
ATOM 1620 N N . GLY A 1 204 ? 6.700 3.169 -4.158 1.00 86.88 204 GLY A N 1
ATOM 1621 C CA . GLY A 1 204 ? 6.680 2.152 -3.112 1.00 86.88 204 GLY A CA 1
ATOM 1622 C C . GLY A 1 204 ? 5.449 1.268 -3.273 1.00 86.88 204 GLY A C 1
ATOM 1623 O O . GLY A 1 204 ? 4.345 1.779 -3.468 1.00 86.88 204 GLY A O 1
ATOM 1624 N N . VAL A 1 205 ? 5.625 -0.051 -3.193 1.00 89.19 205 VAL A N 1
ATOM 1625 C CA . VAL A 1 205 ? 4.529 -1.021 -3.316 1.00 89.19 205 VAL A CA 1
ATOM 1626 C C . VAL A 1 205 ? 4.517 -1.952 -2.110 1.00 89.19 205 VAL A C 1
ATOM 1628 O O . VAL A 1 205 ? 5.548 -2.480 -1.692 1.00 89.19 205 VAL A O 1
ATOM 1631 N N . GLU A 1 206 ? 3.326 -2.167 -1.567 1.00 89.81 206 GLU A N 1
ATOM 1632 C CA . GLU A 1 206 ? 3.051 -3.135 -0.510 1.00 89.81 206 GLU A CA 1
ATOM 1633 C C . GLU A 1 206 ? 2.069 -4.183 -1.034 1.00 89.81 206 GLU A C 1
ATOM 1635 O O . GLU A 1 206 ? 1.035 -3.843 -1.619 1.00 89.81 206 GLU A O 1
ATOM 1640 N N . SER A 1 207 ? 2.399 -5.459 -0.834 1.00 91.62 207 SER A N 1
ATOM 1641 C CA . SER A 1 207 ? 1.587 -6.588 -1.293 1.00 91.62 207 SER A CA 1
ATOM 1642 C C . SER A 1 207 ? 0.843 -7.223 -0.130 1.00 91.62 207 SER A C 1
ATOM 1644 O O . SER A 1 207 ? 1.428 -7.476 0.925 1.00 91.62 207 SER A O 1
ATOM 1646 N N . PHE A 1 208 ? -0.434 -7.518 -0.344 1.00 91.56 208 PHE A N 1
ATOM 1647 C CA . PHE A 1 208 ? -1.327 -8.046 0.677 1.00 91.56 208 PHE A CA 1
ATOM 1648 C C . PHE A 1 208 ? -2.053 -9.287 0.181 1.00 91.56 208 PHE A C 1
ATOM 1650 O O . PHE A 1 208 ? -2.496 -9.345 -0.968 1.00 91.56 208 PHE A O 1
ATOM 1657 N N . VAL A 1 209 ? -2.232 -10.243 1.085 1.00 90.69 209 VAL A N 1
ATOM 1658 C CA . VAL A 1 209 ? -3.201 -11.331 0.960 1.00 90.69 209 VAL A CA 1
ATOM 1659 C C . VAL A 1 209 ? -4.125 -11.278 2.167 1.00 90.69 209 VAL A C 1
ATOM 1661 O O . VAL A 1 209 ? -3.671 -11.044 3.287 1.00 90.69 209 VAL A O 1
ATOM 1664 N N . VAL A 1 210 ? -5.426 -11.435 1.936 1.00 85.94 210 VAL A N 1
ATOM 1665 C CA . VAL A 1 210 ? -6.416 -11.503 3.018 1.00 85.94 210 VAL A CA 1
ATOM 1666 C C . VAL A 1 210 ? -6.404 -12.871 3.662 1.00 85.94 210 VAL A C 1
ATOM 1668 O O . VAL A 1 210 ? -6.668 -13.856 2.948 1.00 85.94 210 VAL A O 1
#

Sequence (210 aa):
MLPQPSMAQVERWLDRLETAPLPRLELPFGEWGALMEREDWRQRLIDRRHPMASEPISNPVTTLSLWLQNQFETGWQAIESLISGSPELAFSLREETTSEAIVRRIKQVTVQPSETTEAATVLLLLILTAEADDRFAVRVRVLPNVGEPFLPANLNLSLLSAESEEVLQSVQARSQDNSIQLRRFRCAIGTQFRIQIAIDTAIGVESFVV

Radius of gyration: 20.2 Å; Cα contacts (8 Å, |Δi|>4): 365; chains: 1; bounding box: 39×36×61 Å

Mean predicted aligned error: 13.22 Å

Nearest PDB structures (foldseek):
  6gvl-assembly1_A  TM=3.828E-01  e=1.260E-01  Homo sapiens
  1mmu-assembly1_A  TM=2.812E-01  e=1.064E-01  Lactococcus lactis
  1nsu-assembly1_B  TM=2.873E-01  e=1.670E-01  Lactococcus lactis
  3imh-assembly1_A  TM=2.758E-01  e=5.462E-01  Lactobacillus acidophilus NCFM

Secondary structure (DSSP, 8-state):
------HHHHHHHHHHHHS-SSHHHHS-HHHHHHHHH-HHHHHHHHHHHS-S-------PPEEHHHHTTT---TTEEEHHHHHTT-HHHHHHT-S----TTEEEEEEEEEE--TT-S--EEEEEEEEEEE-TTSEEEEEEEEEEPTT-SSPPTT-EEEEEETTT--EEEEEEPPTT-S-EEPPPEEEETT-EEEEEEEETTEEEEEEEE-

Foldseek 3Di:
DQDDDDPVVLVVLLVQLQPDPDSCVSDDVSPVVNQVVDPVSVVSSVVSNPDPPDDQPPQDAWEVVCVQVVDGDPQKDDVCVQVVQAVLSVVVVVPDDDDPQKGKIKGKDWWDAPVDPDIAIKIWIWIWGQDPPQKIWIKIKIAHDGPDQAHDAQKKKFKAQPPPRDTPWMDTGDPRHRMDITDIDMDHAQGKIKIWIDDPRIIHIHIYGD

Solvent-accessible surface area (backbone atoms only — not comparable to full-atom values): 11981 Å² total; per-residue (Å²): 132,70,61,84,76,52,70,77,53,49,52,55,50,42,64,63,41,38,79,44,95,58,49,78,76,79,39,60,68,53,58,47,49,41,42,64,75,35,66,74,53,42,52,53,41,52,64,58,43,47,59,94,63,68,71,76,72,77,57,71,70,40,55,53,60,42,45,81,72,77,44,78,60,93,69,56,37,58,54,67,73,56,38,77,78,31,73,69,55,46,58,77,65,62,76,85,86,87,57,95,57,53,47,58,37,32,28,79,46,74,33,55,29,92,91,49,92,67,63,49,56,31,29,43,35,42,39,38,32,69,46,100,78,68,26,36,39,43,37,48,35,42,34,30,33,93,96,45,82,38,34,63,62,64,26,31,44,31,38,25,39,59,88,78,63,44,75,78,42,75,46,70,43,46,85,76,29,52,52,50,63,59,80,73,46,76,44,46,68,71,43,55,34,29,44,36,44,32,40,86,84,12,70,37,68,47,42,38,31,54

pLDDT: mean 81.15, std 13.22, range [29.53, 96.75]